Protein AF-A0A816QF22-F1 (afdb_monomer_lite)

InterPro domains:
  IPR012337 Ribonuclease H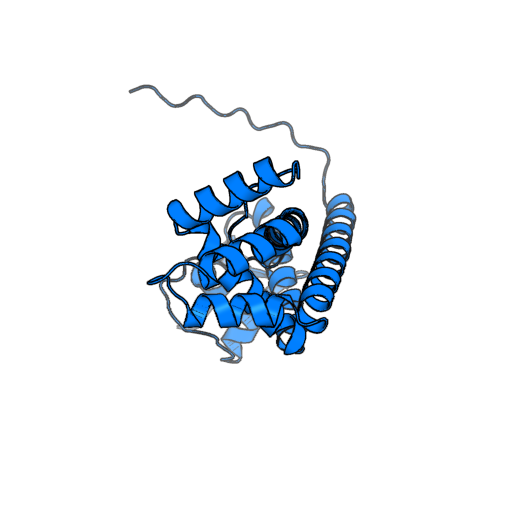-like superfamily [SSF53098] (38-150)

Sequence (216 aa):
MVMPKMVVYGSFLTNILLKKLFCHICRDAFEHEIHPNKTKFNPTYRSFITDGVCDWKNSRTRFKYHESNLAVHDLTSECPTISNCILFAKDIIDFVSRSPKRLAILKEISNQLSMPYSNLTSLCPTRWTMRAESYNSLLNNYKLVQEALYTLIEEKGGPGIKTNGLHEQMNKFYFFFGLKLDDINFKLFYTKVLKESESLTDKPILARYRRPPKRY

Foldseek 3Di:
DDDDDWDDDPQWIDDPVLQFIAGPVLQVCVVVVVDDDDDPPPPVCCCHHNPGDNDPVVVVVVSVQVVLLVVVVVVQVVPVLLVVLLVLLLVLLCVQVVDPVSVVQLVVLCVVVVADADRQDHADPRRLLVNLVNLVNCVSSVVSSLVSLVVQCVDDPHVNVSSVVSNVVSPDPSNVVSSVVSNVVSVVSVVVVVVVVVVVDDDDDPPDDDDPDDDD

Organism: NCB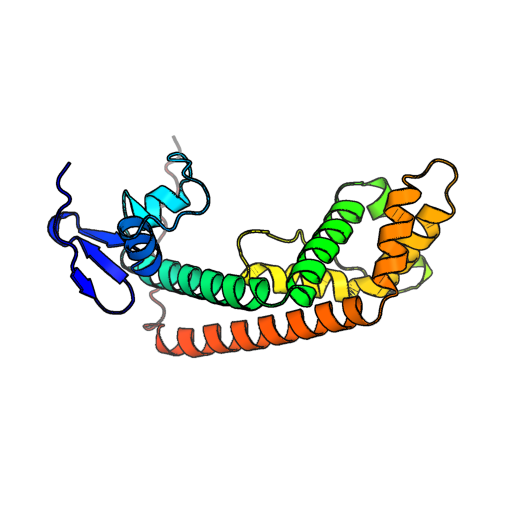I:txid392030

Structure (mmCIF, N/CA/C/O backbone):
data_AF-A0A816QF22-F1
#
_entry.id   AF-A0A816QF22-F1
#
loop_
_atom_site.group_PDB
_atom_site.id
_atom_site.type_symbol
_atom_site.label_atom_id
_atom_site.label_alt_id
_atom_site.label_comp_id
_atom_site.label_asym_id
_atom_site.label_entity_id
_atom_site.label_seq_id
_atom_site.pdbx_PDB_ins_code
_atom_site.Cartn_x
_atom_site.Cartn_y
_atom_site.Cartn_z
_atom_site.occupancy
_atom_site.B_iso_or_equiv
_atom_site.auth_seq_id
_atom_site.auth_comp_id
_atom_site.auth_asym_id
_atom_site.auth_atom_id
_atom_site.pdbx_PDB_model_num
ATOM 1 N N . MET A 1 1 ? 16.286 12.139 -35.437 1.00 38.94 1 MET A N 1
ATOM 2 C CA . MET A 1 1 ? 17.567 11.662 -34.871 1.00 38.94 1 MET A CA 1
ATOM 3 C C . MET A 1 1 ? 17.562 10.145 -34.972 1.00 38.94 1 MET A C 1
ATOM 5 O O . MET A 1 1 ? 16.738 9.521 -34.320 1.00 38.94 1 MET A O 1
ATOM 9 N N . VAL A 1 2 ? 18.374 9.569 -35.861 1.00 40.88 2 VAL A N 1
ATOM 10 C CA . VAL A 1 2 ? 18.433 8.111 -36.066 1.00 40.88 2 VAL A CA 1
ATOM 11 C C . VAL A 1 2 ? 19.136 7.499 -34.856 1.00 40.88 2 VAL A C 1
ATOM 13 O O . VAL A 1 2 ? 20.271 7.870 -34.559 1.00 40.88 2 VAL A O 1
ATOM 16 N N . MET A 1 3 ? 18.446 6.641 -34.103 1.00 50.25 3 MET A N 1
ATOM 17 C CA . MET A 1 3 ? 19.026 6.035 -32.904 1.00 50.25 3 MET A CA 1
ATOM 18 C C . MET A 1 3 ? 19.942 4.853 -33.266 1.00 50.25 3 MET A C 1
ATOM 20 O O . MET A 1 3 ? 19.674 4.140 -34.233 1.00 50.25 3 MET A O 1
ATOM 24 N N . PRO A 1 4 ? 21.028 4.637 -32.504 1.00 59.88 4 PRO A N 1
ATOM 25 C CA . PRO A 1 4 ? 21.921 3.496 -32.697 1.00 59.88 4 PRO A CA 1
ATOM 26 C C . PRO A 1 4 ? 21.187 2.162 -32.495 1.00 59.88 4 PRO A C 1
ATOM 28 O O . PRO A 1 4 ? 20.347 2.045 -31.602 1.00 59.88 4 PRO A O 1
ATOM 31 N N . LYS A 1 5 ? 21.543 1.147 -33.297 1.00 63.72 5 LYS A N 1
ATOM 32 C CA . LYS A 1 5 ? 20.987 -0.213 -33.197 1.00 63.72 5 LYS A CA 1
ATOM 33 C C . LYS A 1 5 ? 21.253 -0.801 -31.806 1.00 63.72 5 LYS A C 1
ATOM 35 O O . LYS A 1 5 ? 22.405 -0.884 -31.378 1.00 63.72 5 LYS A O 1
ATOM 40 N N . MET A 1 6 ? 20.190 -1.203 -31.115 1.00 67.69 6 MET A N 1
ATOM 41 C CA . MET A 1 6 ? 20.253 -1.926 -29.842 1.00 67.69 6 MET A CA 1
ATOM 42 C C . MET A 1 6 ? 20.130 -3.429 -30.089 1.00 67.69 6 MET A C 1
ATOM 44 O O . MET A 1 6 ? 19.486 -3.849 -31.048 1.00 67.69 6 MET A O 1
ATOM 48 N N . VAL A 1 7 ? 20.744 -4.232 -29.221 1.00 65.94 7 VAL A N 1
ATOM 49 C CA . VAL A 1 7 ? 20.693 -5.699 -29.298 1.00 65.94 7 VAL A CA 1
ATOM 50 C C . VAL A 1 7 ? 20.080 -6.248 -28.013 1.00 65.94 7 VAL A C 1
ATOM 52 O O . VAL A 1 7 ? 20.483 -5.848 -26.915 1.00 65.94 7 VAL A O 1
ATOM 55 N N . VAL A 1 8 ? 19.111 -7.155 -28.153 1.00 65.44 8 VAL A N 1
ATOM 56 C CA . VAL A 1 8 ? 18.479 -7.872 -27.035 1.00 65.44 8 VAL A CA 1
ATOM 57 C C . VAL A 1 8 ? 19.459 -8.899 -26.477 1.00 65.44 8 VAL A C 1
ATOM 59 O O . VAL A 1 8 ? 20.004 -9.711 -27.220 1.00 65.44 8 VAL A O 1
ATOM 62 N N . TYR A 1 9 ? 19.671 -8.874 -25.163 1.00 58.25 9 TYR A N 1
ATOM 63 C CA . TYR A 1 9 ? 20.460 -9.868 -24.438 1.00 58.25 9 TYR A CA 1
ATOM 64 C C . TYR A 1 9 ? 19.697 -10.276 -23.173 1.00 58.25 9 TYR A C 1
ATOM 66 O O . TYR A 1 9 ? 19.631 -9.526 -22.199 1.00 58.25 9 TYR A O 1
ATOM 74 N N . GLY A 1 10 ? 19.100 -11.471 -23.174 1.00 65.56 10 GLY A N 1
ATOM 75 C CA . GLY A 1 10 ? 18.216 -11.896 -22.084 1.00 65.56 10 GLY A CA 1
ATOM 76 C C . GLY A 1 10 ? 17.006 -10.963 -21.941 1.00 65.56 10 GLY A C 1
ATOM 77 O O . GLY A 1 10 ? 16.334 -10.688 -22.927 1.00 65.56 10 GLY A O 1
ATOM 78 N N . SER A 1 11 ? 16.741 -10.460 -20.727 1.00 63.56 11 SER A N 1
ATOM 79 C CA . SER A 1 11 ? 15.605 -9.568 -20.427 1.00 63.56 11 SER A CA 1
ATOM 80 C C . SER A 1 11 ? 15.923 -8.065 -20.540 1.00 63.56 11 SER A C 1
ATOM 82 O O . SER A 1 11 ? 15.234 -7.220 -19.977 1.00 63.56 11 SER A O 1
ATOM 84 N N . PHE A 1 12 ? 16.990 -7.663 -21.232 1.00 66.38 12 PHE A N 1
ATOM 85 C CA . PHE A 1 12 ? 17.308 -6.242 -21.408 1.00 66.38 12 PHE A CA 1
ATOM 86 C C . PHE A 1 12 ? 17.949 -5.956 -22.765 1.00 66.38 12 PHE A C 1
ATOM 88 O O . PHE A 1 12 ? 18.488 -6.837 -23.435 1.00 66.38 12 PHE A O 1
ATOM 95 N N . LEU A 1 13 ? 17.888 -4.690 -23.169 1.00 68.38 13 LEU A N 1
ATOM 96 C CA . LEU A 1 13 ? 18.537 -4.188 -24.373 1.00 68.38 13 LEU A CA 1
ATOM 97 C C . LEU A 1 13 ? 19.890 -3.588 -24.011 1.00 68.38 13 LEU A C 1
ATOM 99 O O . LEU A 1 13 ? 20.019 -2.834 -23.041 1.00 68.38 13 LEU A O 1
ATOM 103 N N . THR A 1 14 ? 20.902 -3.891 -24.815 1.00 60.50 14 THR A N 1
ATOM 104 C CA . THR A 1 14 ? 22.237 -3.314 -24.665 1.00 60.50 14 THR A CA 1
ATOM 105 C C . THR A 1 14 ? 22.532 -2.340 -25.794 1.00 60.50 14 THR A C 1
ATOM 107 O O . THR A 1 14 ? 22.271 -2.609 -26.969 1.00 60.50 14 THR A O 1
ATOM 110 N N . ASN A 1 15 ? 23.111 -1.197 -25.432 1.00 64.88 15 ASN A N 1
ATOM 111 C CA . ASN A 1 15 ? 23.833 -0.356 -26.369 1.00 64.88 15 ASN A CA 1
ATOM 112 C C . ASN A 1 15 ? 25.327 -0.495 -26.079 1.00 64.88 15 ASN A C 1
ATOM 114 O O . ASN A 1 15 ? 25.856 0.104 -25.138 1.00 64.88 15 ASN A O 1
ATOM 118 N N . ILE A 1 16 ? 25.986 -1.315 -26.894 1.00 56.78 16 ILE A N 1
ATOM 119 C CA . ILE A 1 16 ? 27.394 -1.686 -26.729 1.00 56.78 16 ILE A CA 1
ATOM 120 C C . ILE A 1 16 ? 28.303 -0.457 -26.879 1.00 56.78 16 ILE A C 1
ATOM 122 O O . ILE A 1 16 ? 29.238 -0.289 -26.098 1.00 56.78 16 ILE A O 1
ATOM 126 N N . LEU A 1 17 ? 27.984 0.446 -27.814 1.00 56.66 17 LEU A N 1
ATOM 127 C CA . LEU A 1 17 ? 28.765 1.659 -28.080 1.00 56.66 17 LEU A CA 1
ATOM 128 C C . LEU A 1 17 ? 28.692 2.665 -26.924 1.00 56.66 17 LEU A C 1
ATOM 130 O O . LEU A 1 17 ? 29.695 3.270 -26.559 1.00 56.66 17 LEU A O 1
ATOM 134 N N . LEU A 1 18 ? 27.516 2.816 -26.312 1.00 60.97 18 LEU A N 1
ATOM 135 C CA . LEU A 1 18 ? 27.300 3.745 -25.199 1.00 60.97 18 LEU A CA 1
ATOM 136 C C . LEU A 1 18 ? 27.579 3.114 -23.823 1.00 60.97 18 LEU A C 1
ATOM 138 O O . LEU A 1 18 ? 27.545 3.817 -22.810 1.00 60.97 18 LEU A O 1
ATOM 142 N N . LYS A 1 19 ? 27.835 1.797 -23.769 1.00 69.69 19 LYS A N 1
ATOM 143 C CA . LYS A 1 19 ? 27.914 0.985 -22.538 1.00 69.69 19 LYS A CA 1
ATOM 144 C C . LYS A 1 19 ? 26.694 1.175 -21.624 1.00 69.69 19 LYS A C 1
ATOM 146 O O . LYS A 1 19 ? 26.822 1.199 -20.398 1.00 69.69 19 LYS A O 1
ATOM 151 N N . LYS A 1 20 ? 25.508 1.327 -22.218 1.00 75.88 20 LYS A N 1
ATOM 152 C CA . LYS A 1 20 ? 24.239 1.536 -21.503 1.00 75.88 20 LYS A CA 1
ATOM 153 C C . LYS A 1 20 ? 23.331 0.329 -21.643 1.00 75.88 20 LYS A C 1
ATOM 155 O O . LYS A 1 20 ? 23.365 -0.370 -22.657 1.00 75.88 20 LYS A O 1
ATOM 160 N N . LEU A 1 21 ? 22.491 0.141 -20.635 1.00 77.31 21 LEU A N 1
ATOM 161 C CA . LEU A 1 21 ? 21.462 -0.887 -20.609 1.00 77.31 21 LEU A CA 1
ATOM 162 C C . LEU A 1 21 ? 20.079 -0.243 -20.517 1.00 77.31 21 LEU A C 1
ATOM 164 O O . LEU A 1 21 ? 19.906 0.753 -19.811 1.00 77.31 21 LEU A O 1
ATOM 168 N N . PHE A 1 22 ? 19.105 -0.834 -21.198 1.00 80.44 22 PHE A N 1
ATOM 169 C CA . PHE A 1 22 ? 17.720 -0.372 -21.258 1.00 80.44 22 PHE A CA 1
ATOM 170 C C . PHE A 1 22 ? 16.768 -1.526 -20.936 1.00 80.44 22 PHE A C 1
ATOM 172 O O . PHE A 1 22 ? 17.080 -2.688 -21.203 1.00 80.44 22 PHE A O 1
ATOM 179 N N . CYS A 1 23 ? 15.592 -1.215 -20.386 1.00 79.69 23 CYS A N 1
ATOM 180 C CA . CYS A 1 23 ? 14.548 -2.226 -20.221 1.00 79.69 23 CYS A CA 1
ATOM 181 C C . CYS A 1 23 ? 13.939 -2.529 -21.591 1.00 79.69 23 CYS A C 1
ATOM 183 O O . CYS A 1 23 ? 13.513 -1.605 -22.282 1.00 79.69 23 CYS A O 1
ATOM 185 N N . HIS A 1 24 ? 13.896 -3.807 -21.972 1.00 78.94 24 HIS A N 1
ATOM 186 C CA . HIS A 1 24 ? 13.366 -4.202 -23.273 1.00 78.94 24 HIS A CA 1
ATOM 187 C C . HIS A 1 24 ? 11.870 -3.872 -23.399 1.00 78.94 24 HIS A C 1
ATOM 189 O O . HIS A 1 24 ? 11.482 -3.281 -24.396 1.00 78.94 24 HIS A O 1
ATOM 195 N N . ILE A 1 25 ? 11.072 -4.114 -22.350 1.00 77.44 25 ILE A N 1
ATOM 196 C CA . ILE A 1 25 ? 9.628 -3.818 -22.324 1.00 77.44 25 ILE A CA 1
ATOM 197 C C . ILE A 1 25 ? 9.361 -2.318 -22.496 1.00 77.44 25 ILE A C 1
ATOM 199 O O . ILE A 1 25 ? 8.599 -1.914 -23.368 1.00 77.44 25 ILE A O 1
ATOM 203 N N . CYS A 1 26 ? 10.012 -1.463 -21.693 1.00 78.06 26 CYS A N 1
ATOM 204 C CA . CYS A 1 26 ? 9.809 -0.012 -21.801 1.00 78.06 26 CYS A CA 1
ATOM 205 C C . CYS A 1 26 ? 10.211 0.537 -23.163 1.00 78.06 26 CYS A C 1
ATOM 207 O O . CYS A 1 26 ? 9.649 1.529 -23.625 1.00 78.06 26 CYS A O 1
ATOM 209 N N . ARG A 1 27 ? 11.249 -0.055 -23.752 1.00 79.31 27 ARG A N 1
ATOM 210 C CA . ARG A 1 27 ? 11.787 0.396 -25.022 1.00 79.31 27 ARG A CA 1
ATOM 211 C C . ARG A 1 27 ? 10.908 -0.039 -26.186 1.00 79.31 27 ARG A C 1
ATOM 213 O O . ARG A 1 27 ? 10.634 0.787 -27.046 1.00 79.31 27 ARG A O 1
ATOM 220 N N . ASP A 1 28 ? 10.423 -1.271 -26.154 1.00 79.31 28 ASP A N 1
ATOM 221 C CA . ASP A 1 28 ? 9.489 -1.805 -27.139 1.00 79.31 28 ASP A CA 1
ATOM 222 C C . ASP A 1 28 ? 8.159 -1.037 -27.123 1.00 79.31 28 ASP A C 1
ATOM 224 O O . ASP A 1 28 ? 7.702 -0.559 -28.159 1.00 79.31 28 ASP A O 1
ATOM 228 N N . ALA A 1 29 ? 7.609 -0.768 -25.934 1.00 75.19 29 ALA A N 1
ATOM 229 C CA . ALA A 1 29 ? 6.432 0.088 -25.778 1.00 75.19 29 ALA A CA 1
ATOM 230 C C . ALA A 1 29 ? 6.662 1.518 -26.310 1.00 75.19 29 ALA A C 1
ATOM 232 O O . ALA A 1 29 ? 5.742 2.132 -26.845 1.00 75.19 29 ALA A O 1
ATOM 233 N N . PHE A 1 30 ? 7.887 2.051 -26.188 1.00 78.06 30 PHE A N 1
ATOM 234 C CA . PHE A 1 30 ? 8.258 3.348 -26.764 1.00 78.06 30 PHE A CA 1
ATOM 235 C C . PHE A 1 30 ? 8.331 3.343 -28.281 1.00 78.06 30 PHE A C 1
ATOM 237 O O . PHE A 1 30 ? 7.888 4.298 -28.916 1.00 78.06 30 PHE A O 1
ATOM 244 N N . GLU A 1 31 ? 8.853 2.275 -28.863 1.00 78.62 31 GLU A N 1
ATOM 245 C CA . GLU A 1 31 ? 8.941 2.124 -30.313 1.00 78.62 31 GLU A CA 1
ATOM 246 C C . GLU A 1 31 ? 7.560 1.907 -30.952 1.00 78.62 31 GLU A C 1
ATOM 248 O O . GLU A 1 31 ? 7.341 2.365 -32.070 1.00 78.62 31 GLU A O 1
ATOM 253 N N . HIS A 1 32 ? 6.609 1.330 -30.210 1.00 80.06 32 HIS A N 1
ATOM 254 C CA . HIS A 1 32 ? 5.213 1.138 -30.625 1.00 80.06 32 HIS A CA 1
ATOM 255 C C . HIS A 1 32 ? 4.252 2.259 -30.179 1.00 80.06 32 HIS A C 1
ATOM 257 O O . HIS A 1 32 ? 3.040 2.125 -30.322 1.00 80.06 32 HIS A O 1
ATOM 263 N N . GLU A 1 33 ? 4.768 3.361 -29.625 1.00 77.88 33 GLU A N 1
ATOM 264 C CA . GLU A 1 33 ? 3.987 4.525 -29.167 1.00 77.88 33 GLU A CA 1
ATOM 265 C C . GLU A 1 33 ? 2.924 4.234 -28.077 1.00 77.88 33 GLU A C 1
ATOM 267 O O . GLU A 1 33 ? 1.996 5.018 -27.860 1.00 77.88 33 GLU A O 1
ATOM 272 N N . ILE A 1 34 ? 3.090 3.151 -27.315 1.00 71.69 34 ILE A N 1
ATOM 273 C CA . ILE A 1 34 ? 2.195 2.733 -26.227 1.00 71.69 34 ILE A CA 1
ATOM 274 C C . ILE A 1 34 ? 2.643 3.434 -24.931 1.00 71.69 34 ILE A C 1
ATOM 276 O O . ILE A 1 34 ? 3.564 2.989 -24.242 1.00 71.69 34 ILE A O 1
ATOM 280 N N . HIS A 1 35 ? 2.050 4.588 -24.599 1.00 62.59 35 HIS A N 1
ATOM 281 C CA . HIS A 1 35 ? 2.601 5.479 -23.564 1.00 62.59 35 HIS A CA 1
ATOM 282 C C . HIS A 1 35 ? 1.627 5.988 -22.492 1.00 62.59 35 HIS A C 1
ATOM 284 O O . HIS A 1 35 ? 0.812 6.867 -22.779 1.00 62.59 35 HIS A O 1
ATOM 290 N N . PRO A 1 36 ? 1.823 5.610 -21.211 1.00 49.59 36 PRO A N 1
ATOM 291 C CA . PRO A 1 36 ? 1.270 6.342 -20.080 1.00 49.59 36 PRO A CA 1
ATOM 292 C C . PRO A 1 36 ? 2.182 7.539 -19.727 1.00 49.59 36 PRO A C 1
ATOM 294 O O . PRO A 1 36 ? 3.239 7.383 -19.127 1.00 49.59 36 PRO A O 1
ATOM 297 N N . ASN A 1 37 ? 1.757 8.753 -20.096 1.00 52.03 37 ASN A N 1
ATOM 298 C CA . ASN A 1 37 ? 2.310 10.068 -19.708 1.00 52.03 37 ASN A CA 1
ATOM 299 C C . ASN A 1 37 ? 3.787 10.402 -20.064 1.00 52.03 37 ASN A C 1
ATOM 301 O O . ASN A 1 37 ? 4.749 10.004 -19.410 1.00 52.03 37 ASN A O 1
ATOM 305 N N . LYS A 1 38 ? 3.951 11.293 -21.058 1.00 53.97 38 LYS A N 1
ATOM 306 C CA . LYS A 1 38 ? 5.215 11.758 -21.673 1.00 53.97 38 LYS A CA 1
ATOM 307 C C . LYS A 1 38 ? 5.946 12.882 -20.914 1.00 53.97 38 LYS A C 1
ATOM 309 O O . LYS A 1 38 ? 6.395 13.849 -21.536 1.00 53.97 38 LYS A O 1
ATOM 314 N N . THR A 1 39 ? 6.108 12.833 -19.595 1.00 57.09 39 THR A N 1
ATOM 315 C CA . THR A 1 39 ? 6.942 13.865 -18.947 1.00 57.09 39 THR A CA 1
ATOM 316 C C . THR A 1 39 ? 8.423 13.494 -19.051 1.00 57.09 39 THR A C 1
ATOM 318 O O . THR A 1 39 ? 8.948 12.701 -18.275 1.00 57.09 39 THR A O 1
ATOM 321 N N . LYS A 1 40 ? 9.134 14.120 -20.006 1.00 54.72 40 LYS A N 1
ATOM 322 C CA . LYS A 1 40 ? 10.600 13.998 -20.218 1.00 54.72 40 LYS A CA 1
ATOM 323 C C . LYS A 1 40 ? 11.442 14.238 -18.951 1.00 54.72 40 LYS A C 1
ATOM 325 O O . LYS A 1 40 ? 12.615 13.880 -18.911 1.00 54.72 40 LYS A O 1
ATOM 330 N N . PHE A 1 41 ? 10.846 14.836 -17.921 1.00 60.75 41 PHE A N 1
ATOM 331 C CA . PHE A 1 41 ? 11.466 15.112 -16.629 1.00 60.75 41 PHE A CA 1
ATOM 332 C C . PHE A 1 41 ? 11.384 13.955 -15.626 1.00 60.75 41 PHE A C 1
ATOM 334 O O . PHE A 1 41 ? 11.967 14.063 -14.552 1.00 60.75 41 PHE A O 1
ATOM 341 N N . ASN A 1 42 ? 10.708 12.845 -15.942 1.00 70.19 42 ASN A N 1
ATOM 342 C CA . ASN A 1 42 ? 10.661 11.694 -15.049 1.00 70.19 42 ASN A CA 1
ATOM 343 C C . ASN A 1 42 ? 12.021 10.948 -15.064 1.00 70.19 42 ASN A C 1
ATOM 345 O O . ASN A 1 42 ? 12.410 10.398 -16.100 1.00 70.19 42 ASN A O 1
ATOM 349 N N . PRO A 1 43 ? 12.755 10.880 -13.935 1.00 68.62 43 PRO A N 1
ATOM 350 C CA . PRO A 1 43 ? 14.060 10.213 -13.868 1.00 68.62 43 PRO A CA 1
ATOM 351 C C . PRO A 1 43 ? 13.995 8.726 -14.239 1.00 68.62 43 PRO A C 1
ATOM 353 O O . PRO A 1 43 ? 14.949 8.171 -14.787 1.00 68.62 43 PRO A O 1
ATOM 356 N N . THR A 1 44 ? 12.861 8.081 -13.962 1.00 69.88 44 THR A N 1
ATOM 357 C CA . THR A 1 44 ? 12.576 6.687 -14.308 1.00 69.88 44 THR A CA 1
ATOM 358 C C . THR A 1 44 ? 12.447 6.544 -15.821 1.00 69.88 44 THR A C 1
ATOM 360 O O . THR A 1 44 ? 13.152 5.732 -16.412 1.00 69.88 44 THR A O 1
ATOM 363 N N . TYR A 1 45 ? 11.655 7.406 -16.464 1.00 75.25 45 TYR A N 1
ATOM 364 C CA . TYR A 1 45 ? 11.530 7.445 -17.925 1.00 75.25 45 TYR A CA 1
ATOM 365 C C . TYR A 1 45 ? 12.902 7.589 -18.593 1.00 75.25 45 TYR A C 1
ATOM 367 O O . TYR A 1 45 ? 13.269 6.791 -19.455 1.00 75.25 45 TYR A O 1
ATOM 375 N N . ARG A 1 46 ? 13.719 8.542 -18.126 1.00 74.88 46 ARG A N 1
ATOM 376 C CA . ARG A 1 46 ? 15.066 8.739 -18.674 1.00 74.88 46 ARG A CA 1
ATOM 377 C C . ARG A 1 46 ? 15.950 7.509 -18.493 1.00 74.88 46 ARG A C 1
ATOM 379 O O . ARG A 1 46 ? 16.604 7.079 -19.435 1.00 74.88 46 ARG A O 1
ATOM 386 N N . SER A 1 47 ? 15.926 6.897 -17.314 1.00 75.56 47 SER A N 1
ATOM 387 C CA . SER A 1 47 ? 16.777 5.744 -17.001 1.00 75.56 47 SER A CA 1
ATOM 388 C C . SER A 1 47 ? 16.438 4.490 -17.812 1.00 75.56 47 SER A C 1
ATOM 390 O O . SER A 1 47 ? 17.348 3.746 -18.168 1.00 75.56 47 SER A O 1
ATOM 392 N N . PHE A 1 48 ? 15.155 4.240 -18.090 1.00 77.44 48 PHE A N 1
ATOM 393 C CA . PHE A 1 48 ? 14.709 3.003 -18.743 1.00 77.44 48 PHE A CA 1
ATOM 394 C C . PHE A 1 48 ? 14.492 3.141 -20.256 1.00 77.44 48 PHE A C 1
ATOM 396 O O . PHE A 1 48 ? 14.545 2.123 -20.944 1.00 77.44 48 PHE A O 1
ATOM 403 N N . ILE A 1 49 ? 14.299 4.365 -20.774 1.00 75.62 49 ILE A N 1
ATOM 404 C CA . ILE A 1 49 ? 13.928 4.609 -22.180 1.00 75.62 49 ILE A CA 1
ATOM 405 C C . ILE A 1 49 ? 14.976 5.436 -22.942 1.00 75.62 49 ILE A C 1
ATOM 407 O O . ILE A 1 49 ? 15.351 5.037 -24.046 1.00 75.62 49 ILE A O 1
ATOM 411 N N . THR A 1 50 ? 15.451 6.572 -22.405 1.00 76.00 50 THR A N 1
ATOM 412 C CA . THR A 1 50 ? 16.266 7.531 -23.193 1.00 76.00 50 THR A CA 1
ATOM 413 C C . THR A 1 50 ? 17.768 7.474 -22.922 1.00 76.00 50 THR A C 1
ATOM 415 O O . THR A 1 50 ? 18.550 7.406 -23.865 1.00 76.00 50 THR A O 1
ATOM 418 N N . ASP A 1 51 ? 18.180 7.486 -21.657 1.00 80.81 51 ASP A N 1
ATOM 419 C CA . ASP A 1 51 ? 19.573 7.708 -21.241 1.00 80.81 51 ASP A CA 1
ATOM 420 C C . ASP A 1 51 ? 20.272 6.393 -20.852 1.00 80.81 51 ASP A C 1
ATOM 422 O O . ASP A 1 51 ? 21.499 6.275 -20.954 1.00 80.81 51 ASP A O 1
ATOM 426 N N . GLY A 1 52 ? 19.486 5.397 -20.431 1.00 75.38 52 GLY A N 1
ATOM 427 C CA . GLY A 1 52 ? 19.957 4.069 -20.049 1.00 75.38 52 GLY A CA 1
ATOM 428 C C . GLY A 1 52 ? 20.725 4.041 -18.722 1.00 75.38 52 GLY A C 1
ATOM 429 O O . GLY A 1 52 ? 21.214 5.048 -18.202 1.00 75.38 52 GLY A O 1
ATOM 430 N N . VAL A 1 53 ? 20.865 2.849 -18.147 1.00 76.00 53 VAL A N 1
ATOM 431 C CA . VAL A 1 53 ? 21.577 2.634 -16.879 1.00 76.00 53 VAL A CA 1
ATOM 432 C C . VAL A 1 53 ? 23.038 2.273 -17.158 1.00 76.00 53 VAL A C 1
ATOM 434 O O . VAL A 1 53 ? 23.333 1.457 -18.027 1.00 76.00 53 VAL A O 1
ATOM 437 N N . CYS A 1 54 ? 23.963 2.888 -16.415 1.00 73.25 54 CYS A N 1
ATOM 438 C CA . CYS A 1 54 ? 25.413 2.687 -16.586 1.00 73.25 54 CYS A CA 1
ATOM 439 C C . CYS A 1 54 ? 25.967 1.538 -15.734 1.00 73.25 54 CYS A C 1
ATOM 441 O O . CYS A 1 54 ? 26.997 0.956 -16.057 1.00 73.25 54 CYS A O 1
ATOM 443 N N . ASP A 1 55 ? 25.321 1.251 -14.604 1.00 75.81 55 ASP A N 1
ATOM 444 C CA . ASP A 1 55 ? 25.789 0.274 -13.624 1.00 75.81 55 ASP A CA 1
ATOM 445 C C . ASP A 1 55 ? 25.272 -1.121 -13.974 1.00 75.81 55 ASP A C 1
ATOM 447 O O . ASP A 1 55 ? 24.149 -1.478 -13.624 1.00 75.81 55 ASP A O 1
ATOM 451 N N . TRP A 1 56 ? 26.097 -1.914 -14.657 1.00 67.88 56 TRP A N 1
ATOM 452 C CA . TRP A 1 56 ? 25.737 -3.259 -15.108 1.00 67.88 56 TRP A CA 1
ATOM 453 C C . TRP A 1 56 ? 25.309 -4.174 -13.961 1.00 67.88 56 TRP A C 1
ATOM 455 O O . TRP A 1 56 ? 24.306 -4.877 -14.080 1.00 67.88 56 TRP A O 1
ATOM 465 N N . LYS A 1 57 ? 26.000 -4.117 -12.818 1.00 67.50 57 LYS A N 1
ATOM 466 C CA . LYS A 1 57 ? 25.726 -5.009 -11.689 1.00 67.50 57 LYS A CA 1
ATOM 467 C C . LYS A 1 57 ? 24.358 -4.722 -11.073 1.00 67.50 57 LYS A C 1
ATOM 469 O O . LYS A 1 57 ? 23.573 -5.641 -10.865 1.00 67.50 57 LYS A O 1
ATOM 474 N N . ASN A 1 58 ? 24.050 -3.450 -10.828 1.00 69.06 58 ASN A N 1
ATOM 475 C CA . ASN A 1 58 ? 22.769 -3.067 -10.232 1.00 69.06 58 ASN A CA 1
ATOM 476 C C . ASN A 1 58 ? 21.628 -2.977 -11.256 1.00 69.06 58 ASN A C 1
ATOM 478 O O . ASN A 1 58 ? 20.460 -3.054 -10.875 1.00 69.06 58 ASN A O 1
ATOM 482 N N . SER A 1 59 ? 21.936 -2.815 -12.545 1.00 69.50 59 SER A N 1
ATOM 483 C CA . SER A 1 59 ? 20.930 -2.715 -13.607 1.00 69.50 59 SER A CA 1
ATOM 484 C C . SER A 1 59 ? 20.091 -3.982 -13.728 1.00 69.50 59 SER A C 1
ATOM 486 O O . SER A 1 59 ? 18.874 -3.879 -13.813 1.00 69.50 59 SER A O 1
ATOM 488 N N . ARG A 1 60 ? 20.707 -5.169 -13.639 1.00 71.44 60 ARG A N 1
ATOM 489 C CA . ARG A 1 60 ? 20.002 -6.449 -13.773 1.00 71.44 60 ARG A CA 1
ATOM 490 C C . ARG A 1 60 ? 18.930 -6.601 -12.701 1.00 71.44 60 ARG A C 1
ATOM 492 O O . ARG A 1 60 ? 17.782 -6.899 -13.010 1.00 71.44 60 ARG A O 1
ATOM 499 N N . THR A 1 61 ? 19.287 -6.314 -11.454 1.00 73.44 61 THR A N 1
ATOM 500 C CA . THR A 1 61 ? 18.351 -6.321 -10.328 1.00 73.44 61 THR A CA 1
ATOM 501 C C . THR A 1 61 ? 17.259 -5.262 -10.509 1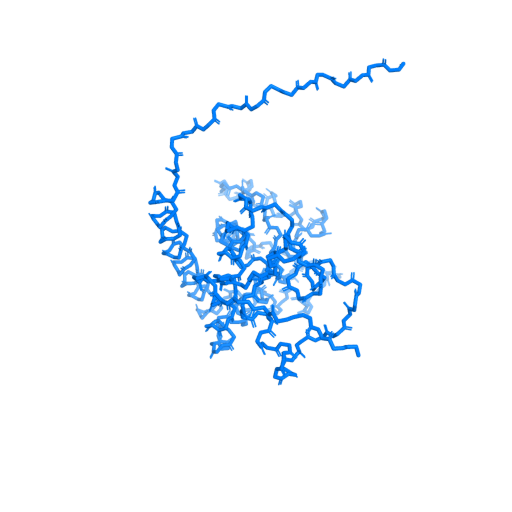.00 73.44 61 THR A C 1
ATOM 503 O O . THR A 1 61 ? 16.084 -5.551 -10.304 1.00 73.44 61 THR A O 1
ATOM 506 N N . ARG A 1 62 ? 17.612 -4.047 -10.953 1.00 72.75 62 ARG A N 1
ATOM 507 C CA . ARG A 1 62 ? 16.643 -2.967 -11.213 1.00 72.75 62 ARG A CA 1
ATOM 508 C C . ARG A 1 62 ? 15.650 -3.306 -12.324 1.00 72.75 62 ARG A C 1
ATOM 510 O O . ARG A 1 62 ? 14.471 -3.021 -12.147 1.00 72.75 62 ARG A O 1
ATOM 517 N N . PHE A 1 63 ? 16.098 -3.899 -13.431 1.00 75.75 63 PHE A N 1
ATOM 518 C CA . PHE A 1 63 ? 15.214 -4.311 -14.523 1.00 75.75 63 PHE A CA 1
ATOM 519 C C . PHE A 1 63 ? 14.280 -5.425 -14.078 1.00 75.75 63 PHE A C 1
ATOM 521 O O . PHE A 1 63 ? 13.086 -5.293 -14.289 1.00 75.75 63 PHE A O 1
ATOM 528 N N . LYS A 1 64 ? 14.778 -6.434 -13.355 1.00 73.81 64 LYS A N 1
ATOM 529 C CA . LYS A 1 64 ? 13.917 -7.486 -12.796 1.00 73.81 64 LYS A CA 1
ATOM 530 C C . LYS A 1 64 ? 12.826 -6.918 -11.893 1.00 73.81 64 LYS A C 1
ATOM 532 O O . LYS A 1 64 ? 11.654 -7.181 -12.118 1.00 73.81 64 LYS A O 1
ATOM 537 N N . TYR A 1 65 ? 13.186 -6.067 -10.928 1.00 73.62 65 TYR A N 1
ATOM 538 C CA . TYR A 1 65 ? 12.185 -5.408 -10.083 1.00 73.62 65 TYR A CA 1
ATOM 539 C C . TYR A 1 65 ? 11.195 -4.571 -10.891 1.00 73.62 65 TYR A C 1
ATOM 541 O O . TYR A 1 65 ? 10.026 -4.486 -10.527 1.00 73.62 65 TYR A O 1
ATOM 549 N N . HIS A 1 66 ? 11.652 -3.916 -11.954 1.00 75.19 66 HIS A N 1
ATOM 550 C CA . HIS A 1 66 ? 10.788 -3.129 -12.817 1.00 75.19 66 HIS A CA 1
ATOM 551 C C . HIS A 1 66 ? 9.803 -4.006 -13.606 1.00 75.19 66 HIS A C 1
ATOM 553 O O . HIS A 1 66 ? 8.604 -3.776 -13.503 1.00 75.19 66 HIS A O 1
ATOM 559 N N . GLU A 1 67 ? 10.285 -5.042 -14.296 1.00 74.88 67 GLU A N 1
ATOM 560 C CA . GLU A 1 67 ? 9.470 -6.019 -15.035 1.00 74.88 67 GLU A CA 1
ATOM 561 C C . GLU A 1 67 ? 8.441 -6.687 -14.129 1.00 74.88 67 GLU A C 1
ATOM 563 O O . GLU A 1 67 ? 7.268 -6.788 -14.472 1.00 74.88 67 GLU A O 1
ATOM 568 N N . SER A 1 68 ? 8.851 -7.082 -12.925 1.00 71.19 68 SER A N 1
ATOM 569 C CA . SER A 1 68 ? 7.926 -7.687 -11.979 1.00 71.19 68 SER A CA 1
ATOM 570 C C . SER A 1 68 ? 6.896 -6.692 -11.435 1.00 71.19 68 SER A C 1
ATOM 572 O O . SER A 1 68 ? 5.738 -7.056 -11.263 1.00 71.19 68 SER A O 1
ATOM 574 N N . ASN A 1 69 ? 7.279 -5.433 -11.185 1.00 74.00 69 ASN A N 1
ATOM 575 C CA . ASN A 1 69 ? 6.310 -4.395 -10.817 1.00 74.00 69 ASN A CA 1
ATOM 576 C C . ASN A 1 69 ? 5.295 -4.141 -11.944 1.00 74.00 69 ASN A C 1
ATOM 578 O O . ASN A 1 69 ? 4.138 -3.879 -11.629 1.00 74.00 69 ASN A O 1
ATOM 582 N N . LEU A 1 70 ? 5.711 -4.220 -13.215 1.00 73.25 70 LEU A N 1
ATOM 583 C CA . LEU A 1 70 ? 4.808 -4.124 -14.367 1.00 73.25 70 LEU A CA 1
ATOM 584 C C . LEU A 1 70 ? 3.857 -5.324 -14.427 1.00 73.25 70 LEU A C 1
ATOM 586 O O . LEU A 1 70 ? 2.653 -5.129 -14.454 1.00 73.25 70 LEU A O 1
ATOM 590 N N . ALA A 1 71 ? 4.365 -6.553 -14.320 1.00 73.38 71 ALA A N 1
ATOM 591 C CA . ALA A 1 71 ? 3.522 -7.751 -14.362 1.00 73.38 71 ALA A CA 1
ATOM 592 C C . ALA A 1 71 ? 2.445 -7.763 -13.261 1.00 73.38 71 ALA A C 1
ATOM 594 O O . ALA A 1 71 ? 1.292 -8.110 -13.511 1.00 73.38 71 ALA A O 1
ATOM 595 N N . VAL A 1 72 ? 2.804 -7.356 -12.036 1.00 69.56 72 VAL A N 1
ATOM 596 C CA . VAL A 1 72 ? 1.834 -7.243 -10.937 1.00 69.56 72 VAL A CA 1
ATOM 597 C C . VAL A 1 72 ? 0.851 -6.100 -11.196 1.00 69.56 72 VAL A C 1
ATOM 599 O O . VAL A 1 72 ? -0.338 -6.269 -10.940 1.00 69.56 72 VAL A O 1
ATOM 602 N N . HIS A 1 73 ? 1.314 -4.958 -11.712 1.00 75.50 73 HIS A N 1
ATOM 603 C CA . HIS A 1 73 ? 0.434 -3.858 -12.109 1.00 75.50 73 HIS A CA 1
ATOM 604 C C . HIS A 1 73 ? -0.603 -4.303 -13.143 1.00 75.50 73 HIS A C 1
ATOM 606 O O . HIS A 1 73 ? -1.786 -4.025 -12.972 1.00 75.50 73 HIS A O 1
ATOM 612 N N . ASP A 1 74 ? -0.177 -5.016 -14.179 1.00 74.00 74 ASP A N 1
ATOM 613 C CA . ASP A 1 74 ? -1.049 -5.392 -15.286 1.00 74.00 74 ASP A CA 1
ATOM 614 C C . ASP A 1 74 ? -2.116 -6.387 -14.810 1.00 74.00 74 ASP A C 1
ATOM 616 O O . ASP A 1 74 ? -3.307 -6.102 -14.930 1.00 74.00 74 ASP A O 1
ATOM 620 N N . LEU A 1 75 ? -1.716 -7.448 -14.096 1.00 69.69 75 LEU A N 1
ATOM 621 C CA . LEU A 1 75 ? -2.636 -8.441 -13.518 1.00 69.69 75 LEU A CA 1
ATOM 622 C C . LEU A 1 75 ? -3.708 -7.818 -12.610 1.00 69.69 75 LEU A C 1
ATOM 624 O O . LEU A 1 75 ? -4.866 -8.229 -12.584 1.00 69.69 75 LEU A O 1
ATOM 628 N N . THR A 1 76 ? -3.312 -6.838 -11.811 1.00 71.56 76 THR A N 1
ATOM 629 C CA . THR A 1 76 ? -4.206 -6.197 -10.840 1.00 71.56 76 THR A CA 1
ATOM 630 C C . THR A 1 76 ? -5.056 -5.104 -11.477 1.00 71.56 76 THR A C 1
ATOM 632 O O . THR A 1 76 ? -6.160 -4.846 -10.999 1.00 71.56 76 THR A O 1
ATOM 635 N N . SER A 1 77 ? -4.592 -4.497 -1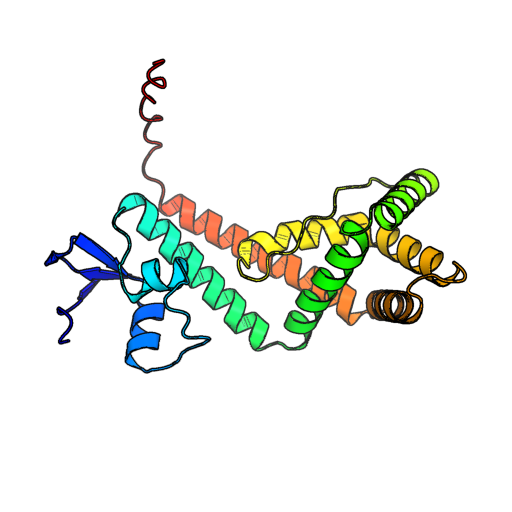2.573 1.00 73.44 77 SER A N 1
ATOM 636 C CA . SER A 1 77 ? -5.385 -3.577 -13.389 1.00 73.44 77 SER A CA 1
ATOM 637 C C . SER A 1 77 ? -6.512 -4.290 -14.142 1.00 73.44 77 SER A C 1
ATOM 639 O O . SER A 1 77 ? -7.589 -3.720 -14.302 1.00 73.44 77 SER A O 1
ATOM 641 N N . GLU A 1 78 ? -6.310 -5.560 -14.504 1.00 77.56 78 GLU A N 1
ATOM 642 C CA . GLU A 1 78 ? -7.330 -6.422 -15.113 1.00 77.56 78 GLU A CA 1
ATOM 643 C C . GLU A 1 78 ? -8.412 -6.876 -14.120 1.00 77.56 78 GLU A C 1
ATOM 645 O O . GLU A 1 78 ? -9.480 -7.328 -14.531 1.00 77.56 78 GLU A O 1
ATOM 650 N N . CYS A 1 79 ? -8.175 -6.731 -12.810 1.00 77.31 79 CYS A N 1
ATOM 651 C CA . CYS A 1 79 ? -9.134 -7.075 -11.765 1.00 77.31 79 CYS A CA 1
ATOM 652 C C . CYS A 1 79 ? -9.636 -5.813 -11.036 1.00 77.31 79 CYS A C 1
ATOM 654 O O . CYS A 1 79 ? -9.020 -5.371 -10.058 1.00 77.31 79 CYS A O 1
ATOM 656 N N . PRO A 1 80 ? -10.795 -5.246 -11.432 1.00 80.12 80 PRO A N 1
ATOM 657 C CA . PRO A 1 80 ? -11.337 -4.034 -10.818 1.00 80.12 80 PRO A CA 1
ATOM 658 C C . PRO A 1 80 ? -11.514 -4.145 -9.303 1.00 80.12 80 PRO A C 1
ATOM 660 O O . PRO A 1 80 ? -11.276 -3.180 -8.582 1.00 80.12 80 PRO A O 1
ATOM 663 N N . THR A 1 81 ? -11.887 -5.324 -8.800 1.00 75.19 81 THR A N 1
ATOM 664 C CA . THR A 1 81 ? -12.036 -5.571 -7.361 1.00 75.19 81 THR A CA 1
ATOM 665 C C . THR A 1 81 ? -10.724 -5.345 -6.614 1.00 75.19 81 THR A C 1
ATOM 667 O O . THR A 1 81 ? -10.717 -4.638 -5.607 1.00 75.19 81 THR A O 1
ATOM 670 N N . ILE A 1 82 ? -9.612 -5.884 -7.123 1.00 75.25 82 ILE A N 1
ATOM 671 C CA . ILE A 1 82 ? -8.282 -5.713 -6.525 1.00 75.25 82 ILE A CA 1
ATOM 672 C C . ILE A 1 82 ? -7.827 -4.256 -6.653 1.00 75.25 82 ILE A C 1
ATOM 674 O O . ILE A 1 82 ? -7.443 -3.639 -5.661 1.00 75.25 82 ILE A O 1
ATOM 678 N N . SER A 1 83 ? -7.946 -3.669 -7.848 1.00 78.81 83 SER A N 1
ATOM 679 C CA . SER A 1 83 ? -7.605 -2.260 -8.090 1.00 78.81 83 SER A CA 1
ATOM 680 C C . SER A 1 83 ? -8.325 -1.312 -7.119 1.00 78.81 83 SER A C 1
ATOM 682 O O . SER A 1 83 ? -7.697 -0.467 -6.473 1.00 78.81 83 SER A O 1
ATOM 684 N N . ASN A 1 84 ? -9.630 -1.516 -6.921 1.00 82.38 84 ASN A N 1
ATOM 685 C CA . ASN A 1 84 ? -10.436 -0.738 -5.983 1.00 82.38 84 ASN A CA 1
ATOM 686 C C . ASN A 1 84 ? -10.012 -0.962 -4.525 1.00 82.38 84 ASN A C 1
ATOM 688 O O . ASN A 1 84 ? -9.944 0.004 -3.766 1.00 82.38 84 ASN A O 1
ATOM 692 N N . CYS A 1 85 ? -9.674 -2.197 -4.133 1.00 82.19 85 CYS A N 1
ATOM 693 C CA . CYS A 1 85 ? -9.173 -2.486 -2.786 1.00 82.19 85 CYS A CA 1
ATOM 694 C C . CYS A 1 85 ? -7.865 -1.741 -2.493 1.00 82.19 85 CYS A C 1
ATOM 696 O O . CYS A 1 85 ? -7.726 -1.160 -1.418 1.00 82.19 85 CYS A O 1
ATOM 698 N N . ILE A 1 86 ? -6.941 -1.679 -3.455 1.00 81.38 86 ILE A N 1
ATOM 699 C CA . ILE A 1 86 ? -5.677 -0.939 -3.319 1.00 81.38 86 ILE A CA 1
ATOM 700 C C . ILE A 1 86 ? -5.936 0.551 -3.109 1.00 81.38 86 ILE A C 1
ATOM 702 O O . ILE A 1 86 ? -5.362 1.164 -2.203 1.00 81.38 86 ILE A O 1
ATOM 706 N N . LEU A 1 87 ? -6.768 1.150 -3.962 1.00 84.38 87 LEU A N 1
ATOM 707 C CA . LEU A 1 87 ? -7.088 2.574 -3.882 1.00 84.38 87 LEU A CA 1
ATOM 708 C C . LEU A 1 87 ? -7.746 2.908 -2.546 1.00 84.38 87 LEU A C 1
ATOM 710 O O . LEU A 1 87 ? -7.355 3.865 -1.880 1.00 84.38 87 LEU A O 1
ATOM 714 N N . PHE A 1 88 ? -8.679 2.069 -2.116 1.00 87.06 88 PHE A N 1
ATOM 715 C CA . PHE A 1 88 ? -9.396 2.274 -0.875 1.00 87.06 88 PHE A CA 1
ATOM 716 C C . PHE A 1 88 ? -8.508 2.072 0.365 1.00 87.06 88 PHE A C 1
ATOM 718 O O . PHE A 1 88 ? -8.532 2.885 1.289 1.00 87.06 88 PHE A O 1
ATOM 725 N N . ALA A 1 89 ? -7.634 1.063 0.365 1.00 88.62 89 ALA A N 1
ATOM 726 C CA . ALA A 1 89 ? -6.645 0.873 1.424 1.00 88.62 89 ALA A CA 1
ATOM 727 C C . ALA A 1 89 ? -5.695 2.070 1.542 1.00 88.62 89 ALA A C 1
ATOM 729 O O . ALA A 1 89 ? -5.386 2.518 2.649 1.00 88.62 89 ALA A O 1
ATOM 730 N N . LYS A 1 90 ? -5.261 2.624 0.403 1.00 88.94 90 LYS A N 1
ATOM 731 C CA . LYS A 1 90 ? -4.475 3.857 0.374 1.00 88.94 90 LYS A CA 1
ATOM 732 C C . LYS A 1 90 ? -5.250 5.016 0.992 1.00 88.94 90 LYS A C 1
ATOM 734 O O . LYS A 1 90 ? -4.687 5.718 1.827 1.00 88.94 90 LYS A O 1
ATOM 739 N N . ASP A 1 91 ? -6.513 5.196 0.617 1.00 90.44 91 ASP A N 1
ATOM 740 C CA . ASP A 1 91 ? -7.351 6.272 1.139 1.00 90.44 91 ASP A CA 1
ATOM 741 C C . ASP A 1 91 ? -7.545 6.173 2.653 1.00 90.44 91 ASP A C 1
ATOM 743 O O . ASP A 1 91 ? -7.463 7.198 3.329 1.00 90.44 91 ASP A O 1
ATOM 747 N N . ILE A 1 92 ? -7.735 4.970 3.203 1.00 91.31 92 ILE A N 1
ATOM 748 C CA . ILE A 1 92 ? -7.822 4.750 4.653 1.00 91.31 92 ILE A CA 1
ATOM 749 C C . ILE A 1 92 ? -6.506 5.110 5.340 1.00 91.31 92 ILE A C 1
ATOM 751 O O . ILE A 1 92 ? -6.505 5.895 6.291 1.00 91.31 92 ILE A O 1
ATOM 755 N N . ILE A 1 93 ? -5.388 4.555 4.860 1.00 92.00 93 ILE A N 1
ATOM 756 C CA . ILE A 1 93 ? -4.063 4.795 5.444 1.00 92.00 93 ILE A CA 1
ATOM 757 C C . ILE A 1 93 ? -3.752 6.293 5.411 1.00 92.00 93 ILE A C 1
ATOM 759 O O . ILE A 1 93 ? -3.410 6.880 6.433 1.00 92.00 93 ILE A O 1
ATOM 763 N N . ASP A 1 94 ? -3.930 6.940 4.261 1.00 90.56 94 ASP A N 1
ATOM 764 C CA . ASP A 1 94 ? -3.695 8.372 4.110 1.00 90.56 94 ASP A CA 1
ATOM 765 C C . ASP A 1 94 ? -4.651 9.201 4.974 1.00 90.56 94 ASP A C 1
ATOM 767 O O . ASP A 1 94 ? -4.242 10.201 5.566 1.00 90.56 94 ASP A O 1
ATOM 771 N N . PHE A 1 95 ? -5.919 8.804 5.080 1.00 90.62 95 PHE A N 1
ATOM 772 C CA . PHE A 1 95 ? -6.882 9.491 5.927 1.00 90.62 95 PHE A CA 1
ATOM 773 C C . PHE A 1 95 ? -6.434 9.435 7.385 1.00 90.62 95 PHE A C 1
ATOM 775 O O . PHE A 1 95 ? -6.198 10.481 7.989 1.00 90.62 95 PHE A O 1
ATOM 782 N N . VAL A 1 96 ? -6.235 8.249 7.949 1.00 90.56 96 VAL A N 1
ATOM 783 C CA . VAL A 1 96 ? -5.876 8.103 9.363 1.00 90.56 96 VAL A CA 1
ATOM 784 C C . VAL A 1 96 ? -4.500 8.711 9.647 1.00 90.56 96 VAL A C 1
ATOM 786 O O . VAL A 1 96 ? -4.387 9.568 10.522 1.00 90.56 96 VAL A O 1
ATOM 789 N N . SER A 1 97 ? -3.475 8.366 8.864 1.00 89.12 97 SER A N 1
ATOM 790 C CA . SER A 1 97 ? -2.080 8.714 9.156 1.00 89.12 97 SER A CA 1
ATOM 791 C C . SER A 1 97 ? -1.708 10.173 8.906 1.00 89.12 97 SER A C 1
ATOM 793 O O . SER A 1 97 ? -0.762 10.664 9.516 1.00 89.12 97 SER A O 1
ATOM 795 N N . ARG A 1 98 ? -2.418 10.902 8.036 1.00 88.44 98 ARG A N 1
ATOM 796 C CA . ARG A 1 98 ? -2.077 12.310 7.742 1.00 88.44 98 ARG A CA 1
ATOM 797 C C . ARG A 1 98 ? -2.617 13.311 8.761 1.00 88.44 98 ARG A C 1
ATOM 799 O O . ARG A 1 98 ? -2.302 14.491 8.663 1.00 88.44 98 ARG A O 1
ATOM 806 N N . SER A 1 99 ? -3.435 12.877 9.721 1.00 89.38 99 SER A N 1
ATOM 807 C CA . SER A 1 99 ? -3.938 13.745 10.788 1.00 89.38 99 SER A CA 1
ATOM 808 C C . SER A 1 99 ? -3.401 13.284 12.141 1.00 89.38 99 SER A C 1
ATOM 810 O O . SER A 1 99 ? -3.752 12.189 12.583 1.00 89.38 99 SER A O 1
ATOM 812 N N . PRO A 1 100 ? -2.626 14.127 12.850 1.00 90.25 100 PRO A N 1
ATOM 813 C CA . PRO A 1 100 ? -2.182 13.826 14.208 1.00 90.25 100 PRO A CA 1
ATOM 814 C C . PRO A 1 100 ? -3.345 13.527 15.161 1.00 90.25 100 PRO A C 1
ATOM 816 O O . PRO A 1 100 ? -3.234 12.621 15.981 1.00 90.25 100 PRO A O 1
ATOM 819 N N . LYS A 1 101 ? -4.484 14.223 15.002 1.00 90.31 101 LYS A N 1
ATOM 820 C CA . LYS A 1 101 ? -5.705 13.977 15.788 1.00 90.31 101 LYS A CA 1
ATOM 821 C C . LYS A 1 101 ? -6.233 12.555 15.565 1.00 90.31 101 LYS A C 1
ATOM 823 O O . LYS A 1 101 ? -6.464 11.831 16.524 1.00 90.31 101 LYS A O 1
ATOM 828 N N . ARG A 1 102 ? -6.383 12.130 14.304 1.00 91.44 102 ARG A N 1
ATOM 829 C CA . ARG A 1 102 ? -6.896 10.785 13.973 1.00 91.44 102 ARG A CA 1
ATOM 830 C C . ARG A 1 102 ? -5.933 9.677 14.402 1.00 91.44 102 ARG A C 1
ATOM 832 O O . ARG A 1 102 ? -6.374 8.633 14.866 1.00 91.44 102 ARG A O 1
ATOM 839 N N . LEU A 1 103 ? -4.626 9.922 14.308 1.00 92.12 103 LEU A N 1
ATOM 840 C CA . LEU A 1 103 ? -3.613 9.015 14.851 1.00 92.12 103 LEU A CA 1
ATOM 841 C C . LEU A 1 103 ? -3.676 8.899 16.378 1.00 92.12 103 LEU A C 1
ATOM 843 O O . LEU A 1 103 ? -3.463 7.810 16.903 1.00 92.12 103 LEU A O 1
ATOM 847 N N . ALA A 1 104 ? -3.943 9.997 17.090 1.00 92.44 104 ALA A N 1
ATOM 848 C CA . ALA A 1 104 ? -4.107 9.968 18.540 1.00 92.44 104 ALA A CA 1
ATOM 849 C C . ALA A 1 104 ? -5.322 9.120 18.942 1.00 92.44 104 ALA A C 1
ATOM 851 O O . ALA A 1 104 ? -5.171 8.235 19.777 1.00 92.44 104 ALA A O 1
ATOM 852 N N . ILE A 1 105 ? -6.462 9.304 18.264 1.00 92.19 105 ILE A N 1
ATOM 853 C CA . ILE A 1 105 ? -7.679 8.495 18.464 1.00 92.19 105 ILE A CA 1
ATOM 854 C C . ILE A 1 105 ? -7.382 7.005 18.253 1.00 92.19 105 ILE A C 1
ATOM 856 O O . ILE A 1 105 ? -7.723 6.175 19.088 1.00 92.19 105 ILE A O 1
ATOM 860 N N . LEU A 1 106 ? -6.673 6.652 17.176 1.00 93.00 106 LEU A N 1
ATOM 861 C CA . LEU A 1 106 ? -6.307 5.259 16.903 1.00 93.00 106 LEU A CA 1
ATOM 862 C C . LEU A 1 106 ? -5.460 4.638 18.033 1.00 93.00 106 LEU A C 1
ATOM 864 O O . LEU A 1 106 ? -5.670 3.486 18.412 1.00 93.00 106 LEU A O 1
ATOM 868 N N . LYS A 1 107 ? -4.498 5.395 18.575 1.00 93.81 107 LYS A N 1
ATOM 869 C CA . LYS A 1 107 ? -3.651 4.948 19.694 1.00 93.81 107 LYS A CA 1
ATOM 870 C C . LYS A 1 107 ? -4.430 4.845 21.003 1.00 93.81 107 LYS A C 1
ATOM 872 O O . LYS A 1 107 ? -4.180 3.935 21.785 1.00 93.81 107 LYS A O 1
ATOM 877 N N . GLU A 1 108 ? -5.366 5.754 21.239 1.00 94.38 108 GLU A N 1
ATOM 878 C CA . GLU A 1 108 ? -6.246 5.707 22.403 1.00 94.38 108 GLU A CA 1
ATOM 879 C C . GLU A 1 108 ? -7.119 4.449 22.383 1.00 94.38 108 GLU A C 1
ATOM 881 O O . GLU A 1 108 ? -7.141 3.707 23.361 1.00 94.38 108 GLU A O 1
ATOM 886 N N . ILE A 1 109 ? -7.726 4.139 21.237 1.00 93.38 109 ILE A N 1
ATOM 887 C CA . ILE A 1 109 ? -8.512 2.915 21.034 1.00 93.38 109 ILE A CA 1
ATOM 888 C C . ILE A 1 109 ? -7.649 1.662 21.220 1.00 93.38 109 ILE A C 1
ATOM 890 O O . ILE A 1 109 ? -8.088 0.693 21.834 1.00 93.38 109 ILE A O 1
ATOM 894 N N . SER A 1 110 ? -6.400 1.673 20.741 1.00 94.06 110 SER A N 1
ATOM 895 C CA . SER A 1 110 ? -5.450 0.579 20.989 1.00 94.06 110 SER A CA 1
ATOM 896 C C . SER A 1 110 ? -5.231 0.331 22.481 1.00 94.06 110 SER A C 1
ATOM 898 O O . SER A 1 110 ? -5.282 -0.823 22.911 1.00 94.06 110 SER A O 1
ATOM 900 N N . ASN A 1 111 ? -5.057 1.395 23.269 1.00 94.06 111 ASN A N 1
ATOM 901 C CA . ASN A 1 111 ? -4.910 1.294 24.719 1.00 94.06 111 ASN A CA 1
ATOM 902 C C . ASN A 1 111 ? -6.202 0.796 25.387 1.00 94.06 111 ASN A C 1
ATOM 904 O O . ASN A 1 111 ? -6.144 -0.105 26.219 1.00 94.06 111 ASN A O 1
ATOM 908 N N . GLN A 1 112 ? -7.363 1.333 24.996 1.00 93.12 112 GLN A N 1
ATOM 909 C CA . GLN A 1 112 ? -8.669 0.938 25.540 1.00 93.12 112 GLN A CA 1
ATOM 910 C C . GLN A 1 112 ? -8.975 -0.543 25.286 1.00 93.12 112 GLN A C 1
ATOM 912 O O . GLN A 1 112 ? -9.444 -1.245 26.178 1.00 93.12 112 GLN A O 1
ATOM 917 N N . LEU A 1 113 ? -8.670 -1.038 24.085 1.00 91.69 113 LEU A N 1
ATOM 918 C CA . LEU A 1 113 ? -8.911 -2.427 23.695 1.00 91.69 113 LEU A CA 1
ATOM 919 C C . LEU A 1 113 ? -7.771 -3.377 24.085 1.00 91.69 113 LEU A C 1
ATOM 921 O O . LEU A 1 113 ? -7.867 -4.572 23.809 1.00 91.69 113 LEU A O 1
ATOM 925 N N . SER A 1 114 ? -6.689 -2.872 24.695 1.00 91.88 114 SER A N 1
ATOM 926 C CA . SER A 1 114 ? -5.465 -3.638 24.990 1.00 91.88 114 SER A CA 1
ATOM 927 C C . SER A 1 114 ? -4.938 -4.415 23.774 1.00 91.88 114 SER A C 1
ATOM 929 O O . SER A 1 114 ? -4.440 -5.536 23.885 1.00 91.88 114 SER A O 1
ATOM 93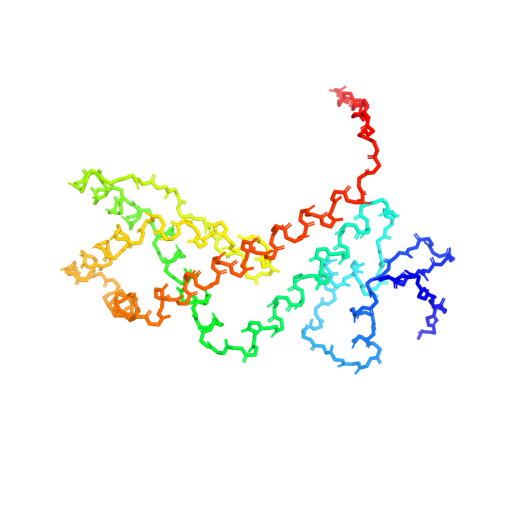1 N N . MET A 1 115 ? -5.073 -3.825 22.586 1.00 88.12 115 MET A N 1
ATOM 932 C CA . MET A 1 115 ? -4.678 -4.434 21.319 1.00 88.12 115 MET A CA 1
ATOM 933 C C . MET A 1 115 ? -3.345 -3.853 20.840 1.00 88.12 115 MET A C 1
ATOM 935 O O . MET A 1 115 ? -3.143 -2.642 20.941 1.00 88.12 115 MET A O 1
ATOM 939 N N . PRO A 1 116 ? -2.448 -4.673 20.266 1.00 87.88 116 PRO A N 1
ATOM 940 C CA . PRO A 1 116 ? -1.165 -4.193 19.775 1.00 87.88 116 PRO A CA 1
ATOM 941 C C . PRO A 1 116 ? -1.360 -3.227 18.602 1.00 87.88 116 PRO A C 1
ATOM 943 O O . PRO A 1 116 ? -1.972 -3.571 17.592 1.00 87.88 116 PRO A O 1
ATOM 946 N N . TYR A 1 117 ? -0.799 -2.026 18.727 1.00 89.31 117 TYR A N 1
ATOM 947 C CA . TYR A 1 117 ? -0.738 -1.043 17.650 1.00 89.31 117 TYR A CA 1
ATOM 948 C C . TYR A 1 117 ? 0.590 -1.146 16.901 1.00 89.31 117 TYR A C 1
ATOM 950 O O . TYR A 1 117 ? 1.666 -1.222 17.498 1.00 89.31 117 TYR A O 1
ATOM 958 N N . SER A 1 118 ? 0.517 -1.079 15.574 1.00 88.38 118 SER A N 1
ATOM 959 C CA . SER A 1 118 ? 1.686 -0.915 14.709 1.00 88.38 118 SER A CA 1
ATOM 960 C C . SER A 1 118 ? 1.498 0.300 13.813 1.00 88.38 118 SER A C 1
ATOM 962 O O . SER A 1 118 ? 0.379 0.633 13.431 1.00 88.38 118 SER A O 1
ATOM 964 N N . ASN A 1 119 ? 2.582 0.990 13.461 1.00 88.81 119 ASN A N 1
ATOM 965 C CA . ASN A 1 119 ? 2.458 2.166 12.605 1.00 88.81 119 ASN A CA 1
ATOM 966 C C . ASN A 1 119 ? 1.903 1.785 11.225 1.00 88.81 119 ASN A C 1
ATOM 968 O O . ASN A 1 119 ? 2.421 0.886 10.560 1.00 88.81 119 ASN A O 1
ATOM 972 N N . LEU A 1 120 ? 0.872 2.510 10.788 1.00 89.19 120 LEU A N 1
ATOM 973 C CA . LEU A 1 120 ? 0.359 2.406 9.426 1.00 89.19 120 LEU A CA 1
ATOM 974 C C . LEU A 1 120 ? 1.427 2.897 8.444 1.00 89.19 120 LEU A C 1
ATOM 976 O O . LEU A 1 120 ? 1.948 4.007 8.574 1.00 89.19 120 LEU A O 1
ATOM 980 N N . THR A 1 121 ? 1.752 2.063 7.461 1.00 87.38 121 THR A N 1
ATOM 981 C CA . THR A 1 121 ? 2.812 2.345 6.488 1.00 87.38 121 THR A CA 1
ATOM 982 C C . THR A 1 121 ? 2.199 2.889 5.204 1.00 87.38 121 THR A C 1
ATOM 984 O O . THR A 1 121 ? 1.335 2.243 4.611 1.00 87.38 121 THR A O 1
ATOM 987 N N . SER A 1 122 ? 2.649 4.060 4.738 1.00 84.00 122 SER A N 1
ATOM 988 C CA . SER A 1 122 ? 2.086 4.712 3.547 1.00 84.00 122 SER A CA 1
ATOM 989 C C . SER A 1 122 ? 2.140 3.808 2.315 1.00 84.00 122 SER A C 1
ATOM 991 O O . SER A 1 122 ? 3.210 3.305 1.967 1.00 84.00 122 SER A O 1
ATOM 993 N N . LEU A 1 123 ? 1.015 3.661 1.615 1.00 83.06 123 LEU A N 1
ATOM 994 C CA . LEU A 1 123 ? 0.956 2.848 0.404 1.00 83.06 123 LEU A CA 1
ATOM 995 C C . LEU A 1 123 ? 1.655 3.560 -0.761 1.00 83.06 123 LEU A C 1
ATOM 997 O O . LEU A 1 123 ? 1.270 4.659 -1.163 1.00 83.06 123 LEU A O 1
ATOM 1001 N N . CYS A 1 124 ? 2.683 2.922 -1.330 1.00 73.38 124 CYS A N 1
ATOM 1002 C CA . CYS A 1 124 ? 3.388 3.454 -2.494 1.00 73.38 124 CYS A CA 1
ATOM 1003 C C . CYS A 1 124 ? 2.606 3.152 -3.789 1.00 73.38 124 CYS A C 1
ATOM 1005 O O . CYS A 1 124 ? 2.459 1.981 -4.158 1.00 73.38 124 CYS A O 1
ATOM 1007 N N . PRO A 1 125 ? 2.139 4.172 -4.537 1.00 63.75 125 PRO A N 1
ATOM 1008 C CA . PRO A 1 125 ? 1.341 3.941 -5.737 1.00 63.75 125 PRO A CA 1
ATOM 1009 C C . PRO A 1 125 ? 2.145 3.358 -6.906 1.00 63.75 125 PRO A C 1
ATOM 1011 O O . PRO A 1 125 ? 1.548 2.776 -7.797 1.00 63.75 125 PRO A O 1
ATOM 1014 N N . THR A 1 126 ? 3.475 3.450 -6.919 1.00 63.47 126 THR A N 1
ATOM 1015 C CA . THR A 1 126 ? 4.295 3.012 -8.067 1.00 63.47 126 THR A CA 1
ATOM 1016 C C . THR A 1 126 ? 5.194 1.807 -7.788 1.00 63.47 126 THR A C 1
ATOM 1018 O O . THR A 1 126 ? 5.704 1.207 -8.729 1.00 63.47 126 THR A O 1
ATOM 1021 N N . ARG A 1 127 ? 5.389 1.415 -6.521 1.00 67.38 127 ARG A N 1
ATOM 1022 C CA . ARG A 1 127 ? 6.195 0.240 -6.139 1.00 67.38 127 ARG A CA 1
ATOM 1023 C C . ARG A 1 127 ? 5.301 -0.843 -5.554 1.00 67.38 127 ARG A C 1
ATOM 1025 O O . ARG A 1 127 ? 5.074 -0.870 -4.347 1.00 67.38 127 ARG A O 1
ATOM 1032 N N . TRP A 1 128 ? 4.810 -1.729 -6.413 1.00 66.75 128 TRP A N 1
ATOM 1033 C CA . TRP A 1 128 ? 3.896 -2.813 -6.052 1.00 66.75 128 TRP A CA 1
ATOM 1034 C C . TRP A 1 128 ? 4.490 -3.745 -4.997 1.00 66.75 128 TRP A C 1
ATOM 1036 O O . TRP A 1 128 ? 3.811 -4.083 -4.034 1.00 66.75 128 TRP A O 1
ATOM 1046 N N . THR A 1 129 ? 5.788 -4.038 -5.082 1.00 60.22 129 THR A N 1
ATOM 1047 C CA . THR A 1 129 ? 6.495 -4.866 -4.089 1.00 60.22 129 THR A CA 1
ATOM 1048 C C . THR A 1 129 ? 6.508 -4.284 -2.671 1.00 60.22 129 THR A C 1
ATOM 1050 O O . THR A 1 129 ? 6.692 -5.028 -1.717 1.00 60.22 129 THR A O 1
ATOM 1053 N N . MET A 1 130 ? 6.306 -2.970 -2.514 1.00 63.66 130 MET A N 1
ATOM 1054 C CA . MET A 1 130 ? 6.271 -2.288 -1.210 1.00 63.66 130 MET A CA 1
ATOM 1055 C C . MET A 1 130 ? 4.859 -2.227 -0.610 1.00 63.66 130 MET A C 1
ATOM 1057 O O . MET A 1 130 ? 4.696 -1.819 0.536 1.00 63.66 130 MET A O 1
ATOM 1061 N N . ARG A 1 131 ? 3.818 -2.598 -1.367 1.00 75.94 131 ARG A N 1
ATOM 1062 C CA . ARG A 1 131 ? 2.424 -2.511 -0.900 1.00 75.94 131 ARG A CA 1
ATOM 1063 C C . ARG A 1 131 ? 2.069 -3.605 0.104 1.00 75.94 131 ARG A C 1
ATOM 1065 O O . ARG A 1 131 ? 1.177 -3.395 0.918 1.00 75.94 131 ARG A O 1
ATOM 1072 N N . ALA A 1 132 ? 2.803 -4.718 0.097 1.00 74.94 132 ALA A N 1
ATOM 1073 C CA . ALA A 1 132 ? 2.630 -5.811 1.051 1.00 74.94 132 ALA A CA 1
ATOM 1074 C C . ALA A 1 132 ? 2.789 -5.341 2.506 1.00 74.94 132 ALA A C 1
ATOM 1076 O O . ALA A 1 132 ? 1.991 -5.701 3.368 1.00 74.94 132 ALA A O 1
ATOM 1077 N N . GLU A 1 133 ? 3.787 -4.501 2.789 1.00 78.88 133 GLU A N 1
ATOM 1078 C CA . GLU A 1 133 ? 4.015 -3.957 4.133 1.00 78.88 133 GLU A CA 1
ATOM 1079 C C . GLU A 1 133 ? 2.880 -3.019 4.556 1.00 78.88 133 GLU A C 1
ATOM 1081 O O . GLU A 1 133 ? 2.352 -3.142 5.661 1.00 78.88 133 GLU A O 1
ATOM 1086 N N . SER A 1 134 ? 2.437 -2.138 3.652 1.00 84.69 134 SER A N 1
ATOM 1087 C CA . SER A 1 134 ? 1.273 -1.276 3.879 1.00 84.69 134 SER A CA 1
ATOM 1088 C C . SER A 1 134 ? 0.017 -2.086 4.182 1.00 84.69 134 SER A C 1
ATOM 1090 O O . SER A 1 134 ? -0.678 -1.787 5.154 1.00 84.69 134 SER A O 1
ATOM 1092 N N . TYR A 1 135 ? -0.241 -3.148 3.421 1.00 84.50 135 TYR A N 1
ATOM 1093 C CA . TYR A 1 135 ? -1.380 -4.026 3.661 1.00 84.50 135 TYR A CA 1
ATOM 1094 C C . TYR A 1 135 ? -1.290 -4.783 4.972 1.00 84.50 135 TYR A C 1
ATOM 1096 O O . TYR A 1 135 ? -2.260 -4.786 5.722 1.00 84.50 135 TYR A O 1
ATOM 1104 N N . ASN A 1 136 ? -0.132 -5.356 5.299 1.00 83.88 136 ASN A N 1
ATOM 1105 C CA . ASN A 1 136 ? 0.059 -6.003 6.593 1.00 83.88 136 ASN A CA 1
ATOM 1106 C C . ASN A 1 136 ? -0.145 -5.006 7.741 1.00 83.88 136 ASN A C 1
ATOM 1108 O O . ASN A 1 136 ? -0.817 -5.333 8.715 1.00 83.88 136 ASN A O 1
ATOM 1112 N N . SER A 1 137 ? 0.343 -3.768 7.609 1.00 89.50 137 SER A N 1
ATOM 1113 C CA . SER A 1 137 ? 0.110 -2.733 8.620 1.00 89.50 137 SER A CA 1
ATOM 1114 C C . SER A 1 137 ? -1.377 -2.390 8.771 1.00 89.50 137 SER A C 1
ATOM 1116 O O . SER A 1 137 ? -1.861 -2.274 9.894 1.00 89.50 137 SER A O 1
ATOM 1118 N N . LEU A 1 138 ? -2.137 -2.301 7.674 1.00 89.50 138 LEU A N 1
ATOM 1119 C CA . LEU A 1 138 ? -3.579 -2.062 7.733 1.00 89.50 138 LEU A CA 1
ATOM 1120 C C . LEU A 1 138 ? -4.335 -3.263 8.319 1.00 89.50 138 LEU A C 1
ATOM 1122 O O . LEU A 1 138 ? -5.217 -3.074 9.147 1.00 89.50 138 LEU A O 1
ATOM 1126 N N . LEU A 1 139 ? -3.963 -4.490 7.944 1.00 88.06 139 LEU A N 1
ATOM 1127 C CA . LEU A 1 139 ? -4.563 -5.726 8.453 1.00 88.06 139 LEU A CA 1
ATOM 1128 C C . LEU A 1 139 ? -4.320 -5.908 9.956 1.00 88.06 139 LEU A C 1
ATOM 1130 O O . LEU A 1 139 ? -5.240 -6.279 10.681 1.00 88.06 139 LEU A O 1
ATOM 1134 N N . ASN A 1 140 ? -3.113 -5.610 10.437 1.00 88.19 140 ASN A N 1
ATOM 1135 C CA . ASN A 1 140 ? -2.773 -5.707 11.857 1.00 88.19 140 ASN A CA 1
ATOM 1136 C C . ASN A 1 140 ? -3.536 -4.683 12.706 1.00 88.19 140 ASN A C 1
ATOM 1138 O O . ASN A 1 140 ? -3.873 -4.964 13.851 1.00 88.19 140 ASN A O 1
ATOM 1142 N N . ASN A 1 141 ? -3.844 -3.515 12.137 1.00 90.62 141 ASN A N 1
ATOM 1143 C CA . ASN A 1 141 ? -4.623 -2.474 12.802 1.00 90.62 141 ASN A CA 1
ATOM 1144 C C . ASN A 1 141 ? -6.099 -2.468 12.372 1.00 90.62 141 ASN A C 1
ATOM 1146 O O . ASN A 1 141 ? -6.796 -1.506 12.675 1.00 90.62 141 ASN A O 1
ATOM 1150 N N . TYR A 1 142 ? -6.595 -3.495 11.672 1.00 90.19 142 TYR A N 1
ATOM 1151 C CA . TYR A 1 142 ? -7.886 -3.426 10.972 1.00 90.19 142 TYR A CA 1
ATOM 1152 C C . TYR A 1 142 ? -9.038 -3.050 11.904 1.00 90.19 142 TYR A C 1
ATOM 1154 O O . TYR A 1 142 ? -9.758 -2.086 11.654 1.00 90.19 142 TYR A O 1
ATOM 1162 N N . LYS A 1 143 ? -9.145 -3.770 13.028 1.00 89.31 143 LYS A N 1
ATOM 1163 C CA . LYS A 1 143 ? -10.157 -3.515 14.055 1.00 89.31 143 LYS A CA 1
ATOM 1164 C C . LYS A 1 143 ? -9.982 -2.134 14.689 1.00 89.31 143 LYS A C 1
ATOM 1166 O O . LYS A 1 143 ? -10.952 -1.409 14.833 1.00 89.31 143 LYS A O 1
ATOM 1171 N N . LEU A 1 144 ? -8.746 -1.735 14.994 1.00 91.88 144 LEU A N 1
ATOM 1172 C CA . LEU A 1 144 ? -8.456 -0.415 15.562 1.00 91.88 144 LEU A CA 1
ATOM 1173 C C . LEU A 1 144 ? -8.895 0.717 14.627 1.00 91.88 144 LEU A C 1
ATOM 1175 O O . LEU A 1 144 ? -9.482 1.698 15.069 1.00 91.88 144 LEU A O 1
ATOM 1179 N N . VAL A 1 145 ? -8.617 0.579 13.329 1.00 92.25 145 VAL A N 1
ATOM 1180 C CA . VAL A 1 145 ? -8.992 1.564 12.309 1.00 92.25 145 VAL A CA 1
ATOM 1181 C C . VAL A 1 145 ? -10.506 1.618 12.138 1.00 92.25 145 VAL A C 1
ATOM 1183 O O . VAL A 1 145 ? -11.055 2.709 12.021 1.00 92.25 145 VAL A O 1
ATOM 1186 N N . GLN A 1 146 ? -11.180 0.470 12.161 1.00 90.50 146 GLN A N 1
ATOM 1187 C CA . GLN A 1 146 ? -12.636 0.399 12.095 1.00 90.50 146 GLN A CA 1
ATOM 1188 C C . GLN A 1 146 ? -13.290 1.159 13.259 1.00 90.50 146 GLN A C 1
ATOM 1190 O O . GLN A 1 146 ? -14.112 2.041 13.020 1.00 90.50 146 GLN A O 1
ATOM 1195 N N . GLU A 1 147 ? -12.860 0.891 14.493 1.00 90.31 147 GLU A N 1
ATOM 1196 C CA . GLU A 1 147 ? -13.346 1.592 15.688 1.00 90.31 147 GLU A CA 1
ATOM 1197 C C . GLU A 1 147 ? -13.012 3.091 15.637 1.00 90.31 147 GLU A C 1
ATOM 1199 O O . GLU A 1 147 ? -13.860 3.932 15.920 1.00 90.31 147 GLU A O 1
ATOM 1204 N N . ALA A 1 148 ? -11.811 3.458 15.174 1.00 90.12 148 ALA A N 1
ATOM 1205 C CA . ALA A 1 148 ? -11.426 4.862 15.027 1.00 90.12 148 ALA A CA 1
ATOM 1206 C C . ALA A 1 148 ? -12.313 5.611 14.025 1.00 90.12 148 ALA A C 1
ATOM 1208 O O . ALA A 1 148 ? -12.651 6.775 14.244 1.00 90.12 148 ALA A O 1
ATOM 1209 N N . LEU A 1 149 ? -12.699 4.963 12.922 1.00 89.56 149 LEU A N 1
ATOM 1210 C CA . LEU A 1 149 ? -13.648 5.538 11.973 1.00 89.56 149 LEU A CA 1
ATOM 1211 C C . LEU A 1 149 ? -15.041 5.670 12.593 1.00 89.56 149 LEU A C 1
ATOM 1213 O O . LEU A 1 149 ? -15.676 6.698 12.381 1.00 89.56 149 LEU A O 1
ATOM 1217 N N . TYR A 1 150 ? -15.486 4.691 13.381 1.00 88.69 150 TYR A N 1
ATOM 1218 C CA . TYR A 1 150 ? -16.759 4.757 14.095 1.00 88.69 150 TYR A CA 1
ATOM 1219 C C . TYR A 1 150 ? -16.802 5.940 15.080 1.00 88.69 150 TYR A C 1
ATOM 12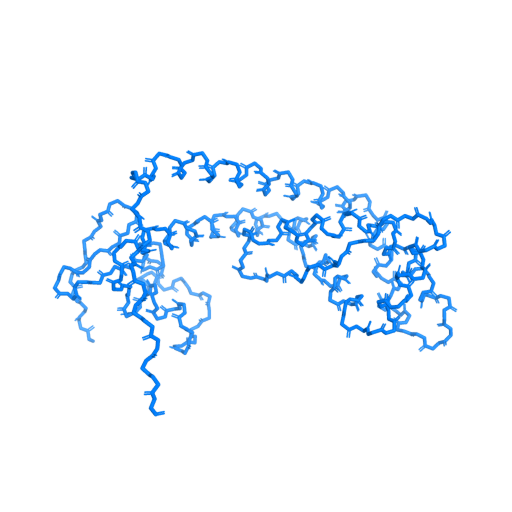21 O O . TYR A 1 150 ? -17.694 6.782 14.988 1.00 88.69 150 TYR A O 1
ATOM 1229 N N . THR A 1 151 ? -15.778 6.112 15.923 1.00 88.44 151 THR A N 1
ATOM 1230 C CA . THR A 1 151 ? -15.670 7.263 16.843 1.00 88.44 151 THR A CA 1
ATOM 1231 C C . THR A 1 151 ? -15.696 8.605 16.101 1.00 88.44 151 THR A C 1
ATOM 1233 O O . THR A 1 151 ? -16.326 9.565 16.540 1.00 88.44 151 THR A O 1
ATOM 1236 N N . LEU A 1 152 ? -15.043 8.683 14.938 1.00 87.62 152 LEU A N 1
ATOM 1237 C CA . LEU A 1 152 ? -15.019 9.890 14.106 1.00 87.62 152 LEU A CA 1
ATOM 1238 C C . LEU A 1 152 ? -16.359 10.196 13.414 1.00 87.62 152 LEU A C 1
ATOM 1240 O O . LEU A 1 152 ? -16.546 11.326 12.960 1.00 87.62 152 LEU A O 1
ATOM 1244 N N . ILE A 1 153 ? -17.258 9.216 13.277 1.00 85.69 153 ILE A N 1
ATOM 1245 C CA . ILE A 1 153 ? -18.630 9.432 12.787 1.00 85.69 153 ILE A CA 1
ATOM 1246 C C . ILE A 1 153 ? -19.479 10.088 13.880 1.00 85.69 153 ILE A C 1
ATOM 1248 O O . ILE A 1 153 ? -20.288 10.962 13.574 1.00 85.69 153 ILE A O 1
ATOM 1252 N N . GLU A 1 154 ? -19.275 9.703 15.140 1.00 81.75 154 GLU A N 1
ATOM 1253 C CA . GLU A 1 154 ? -20.025 10.235 16.283 1.00 81.75 154 GLU A CA 1
ATOM 1254 C C . GLU A 1 154 ? -19.589 11.661 16.686 1.00 81.75 154 GLU A C 1
ATOM 1256 O O . GLU A 1 154 ? -20.380 12.413 17.264 1.00 81.75 154 GLU A O 1
ATOM 1261 N N . GLU A 1 155 ? -18.367 12.091 16.339 1.00 79.88 155 GLU A N 1
ATOM 1262 C CA . GLU A 1 155 ? -17.902 13.467 16.571 1.00 79.88 155 GLU A CA 1
ATOM 1263 C C . GLU A 1 155 ? -18.705 14.508 15.751 1.00 79.88 155 GLU A C 1
ATOM 1265 O O . GLU A 1 155 ? -18.579 14.622 14.525 1.00 79.88 155 GLU A O 1
ATOM 1270 N N . LYS A 1 156 ? -19.470 15.374 16.436 1.00 61.84 156 LYS A N 1
ATOM 1271 C CA . LYS A 1 156 ? -20.132 16.539 15.817 1.00 61.84 156 LYS A CA 1
ATOM 1272 C C . LYS A 1 156 ? -19.094 17.484 15.191 1.00 61.84 156 LYS A C 1
ATOM 1274 O O . LYS A 1 156 ? -18.239 18.022 15.888 1.00 61.84 156 LYS A O 1
ATOM 1279 N N . GLY A 1 157 ? -19.197 17.721 13.880 1.00 62.53 157 GLY A N 1
ATOM 1280 C CA . GLY A 1 157 ? -18.285 18.596 13.126 1.00 62.53 157 GLY A CA 1
ATOM 1281 C C . GLY A 1 157 ? -17.051 17.899 12.535 1.00 62.53 157 GLY A C 1
ATOM 1282 O O . GLY A 1 157 ? -16.185 18.570 11.972 1.00 62.53 157 GLY A O 1
ATOM 1283 N N . GLY A 1 158 ? -16.957 16.568 12.634 1.00 58.88 158 GLY A N 1
ATOM 1284 C CA . GLY A 1 158 ? -15.931 15.779 11.952 1.00 58.88 158 GLY A CA 1
ATOM 1285 C C . GLY A 1 158 ? -16.121 15.712 10.423 1.00 58.88 158 GLY A C 1
ATOM 1286 O O . GLY A 1 158 ? -17.129 16.180 9.891 1.00 58.88 158 GLY A O 1
ATOM 1287 N N . PRO A 1 159 ? -15.178 15.102 9.675 1.00 66.44 159 PRO A N 1
ATOM 1288 C CA . PRO A 1 159 ? -15.259 14.880 8.219 1.00 66.44 159 PRO A CA 1
ATOM 1289 C C . PRO A 1 159 ? -16.326 13.835 7.801 1.00 66.44 159 PRO A C 1
ATOM 1291 O O . PRO A 1 159 ? -16.080 12.987 6.939 1.00 66.44 159 PRO A O 1
ATOM 1294 N N . GLY A 1 160 ? -17.514 13.898 8.411 1.00 69.12 160 GLY A N 1
ATOM 1295 C CA . GLY A 1 160 ? -18.485 12.813 8.570 1.00 69.12 160 GLY A CA 1
ATOM 1296 C C . GLY A 1 160 ? -18.849 12.053 7.298 1.00 69.12 160 GLY A C 1
ATOM 1297 O O . GLY A 1 160 ? -18.874 10.830 7.327 1.00 69.12 160 GLY A O 1
ATOM 1298 N N . ILE A 1 161 ? -19.038 12.728 6.158 1.00 74.50 161 ILE A N 1
ATOM 1299 C CA . ILE A 1 161 ? -19.392 12.054 4.893 1.00 74.50 161 ILE A CA 1
ATOM 1300 C C . ILE A 1 161 ? -18.272 11.108 4.436 1.00 74.50 161 ILE A C 1
ATOM 1302 O O . ILE A 1 161 ? -18.532 9.959 4.078 1.00 74.50 161 ILE A O 1
ATOM 1306 N N . LYS A 1 162 ? -17.013 11.566 4.480 1.00 83.12 162 LYS A N 1
ATOM 1307 C CA . LYS A 1 162 ? -15.868 10.743 4.071 1.00 83.12 162 LYS A CA 1
ATOM 1308 C C . LYS A 1 162 ? -15.621 9.624 5.078 1.00 83.12 162 LYS A C 1
ATOM 1310 O O . LYS A 1 162 ? -15.407 8.491 4.666 1.00 83.12 162 LYS A O 1
ATOM 1315 N N . THR A 1 163 ? -15.679 9.921 6.376 1.00 82.50 163 THR A N 1
ATOM 1316 C CA . THR A 1 163 ? -15.499 8.910 7.429 1.00 82.50 163 THR A CA 1
ATOM 1317 C C . THR A 1 163 ? -16.544 7.801 7.327 1.00 82.50 163 THR A C 1
ATOM 1319 O O . THR A 1 163 ? -16.181 6.630 7.374 1.00 82.50 163 THR A O 1
ATOM 1322 N N . ASN A 1 164 ? -17.816 8.157 7.121 1.00 84.50 164 ASN A N 1
ATOM 1323 C CA . ASN A 1 164 ? -18.906 7.193 7.007 1.00 84.50 164 ASN A CA 1
ATOM 1324 C C . ASN A 1 164 ? -18.735 6.287 5.779 1.00 84.50 164 ASN A C 1
ATOM 1326 O O . ASN A 1 164 ? -18.806 5.068 5.898 1.00 84.50 164 ASN A O 1
ATOM 1330 N N . GLY A 1 165 ? -18.384 6.864 4.623 1.00 85.00 165 GLY A N 1
ATOM 1331 C CA . GLY A 1 165 ? -18.087 6.082 3.420 1.00 85.00 165 GLY A CA 1
ATOM 1332 C C . GLY A 1 165 ? -16.902 5.122 3.595 1.00 85.00 165 GLY A C 1
ATOM 1333 O O . GLY A 1 165 ? -16.962 3.986 3.124 1.00 85.00 165 GLY A O 1
ATOM 1334 N N . LEU A 1 166 ? -15.843 5.541 4.303 1.00 86.56 166 LEU A N 1
ATOM 1335 C CA . LEU A 1 166 ? -14.713 4.663 4.633 1.00 86.56 166 LEU A CA 1
ATOM 1336 C C . LEU A 1 166 ? -15.134 3.542 5.605 1.00 86.56 166 LEU A C 1
ATOM 1338 O O . LEU A 1 166 ? -14.792 2.381 5.403 1.00 86.56 166 LEU A O 1
ATOM 1342 N N . HIS A 1 167 ? -15.906 3.858 6.642 1.00 86.88 167 HIS A N 1
ATOM 1343 C CA . HIS A 1 167 ? -16.375 2.860 7.603 1.00 86.88 167 HIS A CA 1
ATOM 1344 C C . HIS A 1 167 ? -17.291 1.815 6.943 1.00 86.88 167 HIS A C 1
ATOM 1346 O O . HIS A 1 167 ? -17.093 0.613 7.113 1.00 86.88 167 HIS A O 1
ATOM 1352 N N . GLU A 1 168 ? -18.254 2.248 6.126 1.00 85.00 168 GLU A N 1
ATOM 1353 C CA . GLU A 1 168 ? -19.176 1.352 5.424 1.00 85.00 168 GLU A CA 1
ATOM 1354 C C . GLU A 1 168 ? -18.439 0.417 4.457 1.00 85.00 168 GLU A C 1
ATOM 1356 O O . GLU A 1 168 ? -18.713 -0.783 4.412 1.00 85.00 168 GLU A O 1
ATOM 1361 N N . GLN A 1 169 ? -17.463 0.934 3.707 1.00 83.75 169 GLN A N 1
ATOM 1362 C CA . GLN A 1 169 ? -16.667 0.107 2.804 1.00 83.75 169 GLN A CA 1
ATOM 1363 C C . GLN A 1 169 ? -15.754 -0.881 3.543 1.00 83.75 169 GLN A C 1
ATOM 1365 O O . GLN A 1 169 ? -15.611 -2.008 3.070 1.00 83.75 169 GLN A O 1
ATOM 1370 N N . MET A 1 170 ? -15.210 -0.529 4.717 1.00 83.81 170 MET A N 1
ATOM 1371 C CA . MET A 1 170 ? -14.478 -1.488 5.561 1.00 83.81 170 MET A CA 1
ATOM 1372 C C . MET A 1 170 ? -15.358 -2.646 6.051 1.00 83.81 170 MET A C 1
ATOM 1374 O O . MET A 1 170 ? -14.864 -3.751 6.257 1.00 83.81 170 MET A O 1
ATOM 1378 N N . ASN A 1 171 ? -16.666 -2.443 6.189 1.00 81.31 171 ASN A N 1
ATOM 1379 C CA . ASN A 1 171 ? -17.583 -3.506 6.604 1.00 81.31 171 ASN A CA 1
ATOM 1380 C C . ASN A 1 171 ? -18.000 -4.442 5.456 1.00 81.31 171 ASN A C 1
ATOM 1382 O O . ASN A 1 171 ? -18.621 -5.479 5.694 1.00 81.31 171 ASN A O 1
ATOM 1386 N N . LYS A 1 172 ? -17.646 -4.129 4.203 1.00 79.81 172 LYS A N 1
ATOM 1387 C CA . LYS A 1 172 ? -17.944 -5.005 3.064 1.00 79.81 172 LYS A CA 1
ATOM 1388 C C . LYS A 1 172 ? -16.989 -6.193 3.053 1.00 79.81 172 LYS A C 1
ATOM 1390 O O . LYS A 1 172 ? -15.773 -6.023 2.990 1.00 79.81 172 LYS A O 1
ATOM 1395 N N . PHE A 1 173 ? -17.551 -7.402 2.991 1.00 71.12 173 PHE A N 1
ATOM 1396 C CA . PHE A 1 173 ? -16.786 -8.650 2.879 1.00 71.12 173 PHE A CA 1
ATOM 1397 C C . PHE A 1 173 ? -15.717 -8.588 1.778 1.00 71.12 173 PHE A C 1
ATOM 1399 O O . PHE A 1 173 ? -14.568 -8.955 2.010 1.00 71.12 173 PHE A O 1
ATOM 1406 N N . TYR A 1 174 ? -16.076 -8.058 0.603 1.00 69.25 174 TYR A N 1
ATOM 1407 C CA . TYR A 1 174 ? -15.170 -7.957 -0.541 1.00 69.25 174 TYR A CA 1
ATOM 1408 C C . TYR A 1 174 ? -13.910 -7.136 -0.260 1.00 69.25 174 TYR A C 1
ATOM 1410 O O . TYR A 1 174 ? -12.872 -7.437 -0.841 1.00 69.25 174 TYR A O 1
ATOM 1418 N N . PHE A 1 175 ? -13.966 -6.144 0.633 1.00 72.88 175 PHE A N 1
ATOM 1419 C CA . PHE A 1 175 ? -12.787 -5.350 0.956 1.00 72.88 175 PHE A CA 1
ATOM 1420 C C . PHE A 1 175 ? -11.814 -6.116 1.854 1.00 72.88 175 PHE A C 1
ATOM 1422 O O . PHE A 1 175 ? -10.634 -6.227 1.526 1.00 72.88 175 PHE A O 1
ATOM 1429 N N . PHE A 1 176 ? -12.300 -6.713 2.945 1.00 74.19 176 PHE A N 1
ATOM 1430 C CA . PHE A 1 176 ? -11.455 -7.543 3.809 1.00 74.19 176 PHE A CA 1
ATOM 1431 C C . PHE A 1 176 ? -10.886 -8.752 3.053 1.00 74.19 176 PHE A C 1
ATOM 1433 O O . PHE A 1 176 ? -9.702 -9.073 3.167 1.00 74.19 176 PHE A O 1
ATOM 1440 N N . PHE A 1 177 ? -11.720 -9.399 2.237 1.00 70.06 177 PHE A N 1
ATOM 1441 C CA . PHE A 1 177 ? -11.308 -10.507 1.385 1.00 70.06 177 PHE A CA 1
ATOM 1442 C C . PHE A 1 177 ? -10.272 -10.070 0.341 1.00 70.06 177 PHE A C 1
ATOM 1444 O O . PHE A 1 177 ? -9.244 -10.728 0.203 1.00 70.06 177 PHE A O 1
ATOM 1451 N N . GLY A 1 178 ? -10.487 -8.933 -0.328 1.00 69.25 178 GLY A N 1
ATOM 1452 C CA . GLY A 1 178 ? -9.537 -8.353 -1.279 1.00 69.25 178 GLY A CA 1
ATOM 1453 C C . GLY A 1 178 ? -8.188 -8.029 -0.639 1.00 69.25 178 GLY A C 1
ATOM 1454 O O . GLY A 1 178 ? -7.157 -8.425 -1.169 1.00 69.25 178 GLY A O 1
ATOM 1455 N N . LEU A 1 179 ? -8.180 -7.428 0.556 1.00 71.75 179 LEU A N 1
ATOM 1456 C CA . LEU A 1 179 ? -6.954 -7.178 1.326 1.00 71.75 179 LEU A CA 1
ATOM 1457 C C . LEU A 1 179 ? -6.174 -8.462 1.640 1.00 71.75 179 LEU A C 1
ATOM 1459 O O . LEU A 1 179 ? -4.944 -8.473 1.585 1.00 71.75 179 LEU A O 1
ATOM 1463 N N . LYS A 1 180 ? -6.876 -9.544 1.997 1.00 72.44 180 LYS A N 1
ATOM 1464 C CA . LYS A 1 180 ? -6.255 -10.842 2.295 1.00 72.44 180 LYS A CA 1
ATOM 1465 C C . LYS A 1 180 ? -5.740 -11.541 1.042 1.00 72.44 180 LYS A C 1
ATOM 1467 O O . LYS A 1 180 ? -4.640 -12.088 1.080 1.00 72.44 180 LYS A O 1
ATOM 1472 N N . LEU A 1 181 ? -6.502 -11.515 -0.050 1.00 68.19 181 LEU A N 1
ATOM 1473 C CA . LEU A 1 181 ? -6.062 -12.049 -1.339 1.00 68.19 181 LEU A CA 1
ATOM 1474 C C . LEU A 1 181 ? -4.823 -11.317 -1.845 1.00 68.19 181 LEU A C 1
ATOM 1476 O O . LEU A 1 181 ? -3.860 -11.961 -2.256 1.00 68.19 181 LEU A O 1
ATOM 1480 N N . ASP A 1 182 ? -4.828 -9.990 -1.762 1.00 67.88 182 ASP A N 1
ATOM 1481 C CA . ASP A 1 182 ? -3.688 -9.169 -2.136 1.00 67.88 182 ASP A CA 1
ATOM 1482 C C . ASP A 1 182 ? -2.462 -9.542 -1.306 1.00 67.88 182 ASP A C 1
ATOM 1484 O O . ASP A 1 182 ? -1.426 -9.866 -1.880 1.00 67.88 182 ASP A O 1
ATOM 1488 N N . ASP A 1 183 ? -2.566 -9.590 0.026 1.00 68.81 183 ASP A N 1
ATOM 1489 C CA . ASP A 1 183 ? -1.451 -9.987 0.897 1.00 68.81 183 ASP A CA 1
ATOM 1490 C C . ASP A 1 183 ? -0.873 -11.370 0.537 1.00 68.81 183 ASP A C 1
ATOM 1492 O O . ASP A 1 183 ? 0.347 -11.528 0.475 1.00 68.81 183 ASP A O 1
ATOM 1496 N N . ILE A 1 184 ? -1.724 -12.357 0.230 1.00 67.44 184 ILE A N 1
ATOM 1497 C CA . ILE A 1 184 ? -1.290 -13.695 -0.206 1.00 67.44 184 ILE A CA 1
ATOM 1498 C C . ILE A 1 184 ? -0.572 -13.626 -1.555 1.00 67.44 184 ILE A C 1
ATOM 1500 O O . ILE A 1 184 ? 0.516 -14.187 -1.693 1.00 67.44 184 ILE A O 1
ATOM 1504 N N . ASN A 1 185 ? -1.140 -12.923 -2.535 1.00 65.00 185 ASN A N 1
ATOM 1505 C CA . ASN A 1 185 ? -0.542 -12.768 -3.860 1.00 65.00 185 ASN A CA 1
ATOM 1506 C C . ASN A 1 185 ? 0.814 -12.060 -3.773 1.00 65.00 185 ASN A C 1
ATOM 1508 O O . ASN A 1 185 ? 1.785 -12.514 -4.379 1.00 65.00 185 ASN A O 1
ATOM 1512 N N . PHE A 1 186 ? 0.918 -11.002 -2.962 1.00 62.97 186 PHE A N 1
ATOM 1513 C CA . PHE A 1 186 ? 2.177 -10.305 -2.716 1.00 62.97 186 PHE A CA 1
ATOM 1514 C C . PHE A 1 186 ? 3.191 -11.178 -1.985 1.00 62.97 186 PHE A C 1
ATOM 1516 O O . PHE A 1 186 ? 4.365 -11.143 -2.347 1.00 62.97 186 PHE A O 1
ATOM 1523 N N . LYS A 1 187 ? 2.770 -11.972 -0.994 1.00 66.38 187 LYS A N 1
ATOM 1524 C CA . LYS A 1 187 ? 3.653 -12.918 -0.299 1.00 66.38 187 LYS A CA 1
ATOM 1525 C C . LYS A 1 187 ? 4.166 -13.985 -1.249 1.00 66.38 187 LYS A C 1
ATOM 1527 O O . LYS A 1 187 ? 5.375 -14.112 -1.371 1.00 66.38 187 LYS A O 1
ATOM 1532 N N . LEU A 1 188 ? 3.288 -14.678 -1.975 1.00 64.12 188 LEU A N 1
ATOM 1533 C CA . LEU A 1 188 ? 3.664 -15.692 -2.967 1.00 64.12 188 LEU A CA 1
ATOM 1534 C C . LEU A 1 188 ? 4.622 -15.124 -4.016 1.00 64.12 188 LEU A C 1
ATOM 1536 O O . LEU A 1 188 ? 5.645 -15.735 -4.330 1.00 64.12 188 LEU A O 1
ATOM 1540 N N . PHE A 1 189 ? 4.321 -13.927 -4.515 1.00 59.06 189 PHE A N 1
ATOM 1541 C CA . PHE A 1 189 ? 5.188 -13.201 -5.427 1.00 59.06 189 PHE A CA 1
ATOM 1542 C C . PHE A 1 189 ? 6.555 -12.897 -4.793 1.00 59.06 189 PHE A C 1
ATOM 1544 O O . PHE A 1 189 ? 7.588 -13.225 -5.374 1.00 59.06 189 PHE A O 1
ATOM 1551 N N . TYR A 1 190 ? 6.580 -12.327 -3.587 1.00 54.59 190 TYR A N 1
ATOM 1552 C CA . TYR A 1 190 ? 7.807 -11.987 -2.870 1.00 54.59 190 TYR A CA 1
ATOM 1553 C C . TYR A 1 190 ? 8.666 -13.227 -2.596 1.00 54.59 190 TYR A C 1
ATOM 1555 O O . TYR A 1 190 ? 9.870 -13.207 -2.842 1.00 54.59 190 TYR A O 1
ATOM 1563 N N . THR A 1 191 ? 8.056 -14.338 -2.175 1.00 62.47 191 THR A N 1
ATOM 1564 C CA . THR A 1 191 ? 8.751 -15.613 -1.962 1.00 62.47 191 THR A CA 1
ATOM 1565 C C . THR A 1 191 ? 9.333 -16.157 -3.265 1.00 62.47 191 THR A C 1
ATOM 1567 O O . THR A 1 191 ? 10.458 -16.655 -3.274 1.00 62.47 191 THR A O 1
ATOM 1570 N N . LYS A 1 192 ? 8.614 -16.025 -4.386 1.00 60.47 192 LYS A N 1
ATOM 1571 C CA . LYS A 1 192 ? 9.108 -16.436 -5.706 1.00 60.47 192 LYS A CA 1
ATOM 1572 C C . LYS A 1 192 ? 10.288 -15.578 -6.166 1.00 60.47 192 LYS A C 1
ATOM 1574 O O . LYS A 1 192 ? 11.288 -16.129 -6.614 1.00 60.47 192 LYS A O 1
ATOM 1579 N N . VAL A 1 193 ? 10.216 -14.258 -5.980 1.00 50.16 193 VAL A N 1
ATOM 1580 C CA . VAL A 1 193 ? 11.329 -13.336 -6.261 1.00 50.16 193 VAL A CA 1
ATOM 1581 C C . VAL A 1 193 ? 12.548 -13.667 -5.403 1.00 50.16 193 VAL A C 1
ATOM 1583 O O . VAL A 1 193 ? 13.654 -13.715 -5.934 1.00 50.16 193 VAL A O 1
ATOM 1586 N N . LEU A 1 194 ? 12.364 -13.933 -4.106 1.00 54.06 194 LEU A N 1
ATOM 1587 C CA . LEU A 1 194 ? 13.458 -14.331 -3.219 1.00 54.06 194 LEU A CA 1
ATOM 1588 C C . LEU A 1 194 ? 14.118 -15.629 -3.693 1.00 54.06 194 LEU A C 1
ATOM 1590 O O . LEU A 1 194 ? 15.332 -15.655 -3.879 1.00 54.06 194 LEU A O 1
ATOM 1594 N N . LYS A 1 195 ? 13.324 -16.660 -3.991 1.00 64.38 195 LYS A N 1
ATOM 1595 C CA . LYS A 1 195 ? 13.820 -17.952 -4.484 1.00 64.38 195 LYS A CA 1
ATOM 1596 C C . LYS A 1 195 ? 14.565 -17.829 -5.815 1.00 64.38 195 LYS A C 1
ATOM 1598 O O . LYS A 1 195 ? 15.619 -18.426 -6.003 1.00 64.38 195 LYS A O 1
ATOM 1603 N N . GLU A 1 196 ? 14.059 -17.027 -6.748 1.00 54.09 196 GLU A N 1
ATOM 1604 C CA . GLU A 1 196 ? 14.776 -16.758 -7.998 1.00 54.09 196 GLU A CA 1
ATOM 1605 C C . GLU A 1 196 ? 16.036 -15.913 -7.763 1.00 54.09 196 GLU A C 1
ATOM 1607 O O . GLU A 1 196 ? 17.030 -16.088 -8.468 1.00 54.09 196 GLU A O 1
ATOM 1612 N N . SER A 1 197 ? 16.042 -15.037 -6.753 1.00 41.66 197 SER A N 1
ATOM 1613 C CA . SER A 1 197 ? 17.212 -14.235 -6.381 1.00 41.66 197 SER A CA 1
ATOM 1614 C C . SER A 1 197 ? 18.341 -15.044 -5.738 1.00 41.66 197 SER A C 1
ATOM 1616 O O . SER A 1 197 ? 19.501 -14.694 -5.947 1.00 41.66 197 SER A O 1
ATOM 1618 N N . GLU A 1 198 ? 18.040 -16.156 -5.061 1.00 51.44 198 GLU A N 1
ATOM 1619 C CA . GLU A 1 198 ? 19.046 -17.085 -4.514 1.00 51.44 198 GLU A CA 1
ATOM 1620 C C . GLU A 1 198 ? 19.918 -17.695 -5.620 1.00 51.44 198 GLU A C 1
ATOM 1622 O O . GLU A 1 198 ? 21.133 -17.811 -5.473 1.00 51.44 198 GLU A O 1
ATOM 1627 N N . SER A 1 199 ? 19.325 -17.995 -6.781 1.00 49.53 199 SER A N 1
ATOM 1628 C CA . SER A 1 199 ? 20.059 -18.489 -7.958 1.00 49.53 199 SER A CA 1
ATOM 1629 C C . SER A 1 199 ? 20.930 -17.424 -8.646 1.00 49.53 199 SER A C 1
ATOM 1631 O O . SER A 1 199 ? 21.660 -17.723 -9.591 1.00 49.53 199 SER A O 1
ATOM 1633 N N . LEU A 1 200 ? 20.840 -16.166 -8.198 1.00 39.75 200 LEU A N 1
ATOM 1634 C CA . LEU A 1 200 ? 21.464 -14.997 -8.822 1.00 39.75 200 LEU A CA 1
ATOM 1635 C C . LEU A 1 200 ? 22.489 -14.302 -7.917 1.00 39.75 200 LEU A C 1
ATOM 1637 O O . LEU A 1 200 ? 23.057 -13.285 -8.326 1.00 39.75 200 LEU A O 1
ATOM 1641 N N . THR A 1 201 ? 22.735 -14.812 -6.708 1.00 39.12 201 THR A N 1
ATOM 1642 C CA . THR A 1 201 ? 23.802 -14.313 -5.837 1.00 39.12 201 THR A CA 1
ATOM 1643 C C . THR A 1 201 ? 25.098 -15.078 -6.085 1.00 39.12 201 THR A C 1
ATOM 1645 O O . THR A 1 201 ? 25.269 -16.197 -5.608 1.00 39.12 201 THR A O 1
ATOM 1648 N N . ASP A 1 202 ? 26.055 -14.446 -6.767 1.00 46.22 202 ASP A N 1
ATOM 1649 C CA . ASP A 1 202 ? 27.465 -14.807 -6.592 1.00 46.22 202 ASP A CA 1
ATOM 1650 C C . ASP A 1 202 ? 27.846 -14.637 -5.108 1.00 46.22 202 ASP A C 1
ATOM 1652 O O . ASP A 1 202 ? 27.301 -13.752 -4.434 1.00 46.22 202 ASP A O 1
ATOM 1656 N N . LYS A 1 203 ? 28.785 -15.462 -4.603 1.00 35.47 203 LYS A N 1
ATOM 1657 C CA . LYS A 1 203 ? 29.314 -15.405 -3.220 1.00 35.47 203 LYS A CA 1
ATOM 1658 C C . LYS A 1 203 ? 29.445 -13.948 -2.745 1.00 35.47 203 LYS A C 1
ATOM 1660 O O . LYS A 1 203 ? 29.963 -13.125 -3.507 1.00 35.47 203 LYS A O 1
ATOM 1665 N N . PRO A 1 204 ? 29.019 -13.614 -1.509 1.00 38.06 204 PRO A N 1
ATOM 1666 C CA . PRO A 1 204 ? 28.980 -12.236 -1.037 1.00 38.06 204 PRO A CA 1
ATOM 1667 C C . PRO A 1 204 ? 30.352 -11.584 -1.213 1.00 38.06 204 PRO A C 1
ATOM 1669 O O . PRO A 1 204 ? 31.333 -11.963 -0.578 1.00 38.06 204 PRO A O 1
ATOM 1672 N N . ILE A 1 205 ? 30.426 -10.599 -2.110 1.00 44.75 205 ILE A N 1
ATOM 1673 C CA . ILE A 1 205 ? 31.619 -9.769 -2.241 1.00 44.75 205 ILE A CA 1
ATOM 1674 C C . ILE A 1 205 ? 31.658 -8.909 -0.982 1.00 44.75 205 ILE A C 1
ATOM 1676 O O . ILE A 1 205 ? 30.742 -8.112 -0.760 1.00 44.75 205 ILE A O 1
ATOM 1680 N N . LEU A 1 206 ? 32.703 -9.096 -0.169 1.00 43.31 206 LEU A N 1
ATOM 1681 C CA . LEU A 1 206 ? 32.980 -8.297 1.024 1.00 43.31 206 LEU A CA 1
ATOM 1682 C C . LEU A 1 206 ? 32.750 -6.811 0.729 1.00 43.31 206 LEU A C 1
ATOM 1684 O O . LEU A 1 206 ? 33.097 -6.317 -0.351 1.00 43.31 206 LEU A O 1
ATOM 1688 N N . ALA A 1 207 ? 32.144 -6.103 1.685 1.00 35.53 207 ALA A N 1
ATOM 1689 C CA . ALA A 1 207 ? 31.865 -4.681 1.552 1.00 35.53 207 ALA A CA 1
ATOM 1690 C C . ALA A 1 207 ? 33.131 -3.948 1.083 1.00 35.53 207 ALA A C 1
ATOM 1692 O O . ALA A 1 207 ? 34.174 -4.014 1.734 1.00 35.53 207 ALA A O 1
ATOM 1693 N N . ARG A 1 208 ? 33.057 -3.254 -0.063 1.00 43.31 208 ARG A N 1
ATOM 1694 C CA . ARG A 1 208 ? 34.170 -2.404 -0.502 1.00 43.31 208 ARG A CA 1
ATOM 1695 C C . ARG A 1 208 ? 34.424 -1.377 0.595 1.00 43.31 208 ARG A C 1
ATOM 1697 O O . ARG A 1 208 ? 33.495 -0.665 0.982 1.00 43.31 208 ARG A O 1
ATOM 1704 N N . TYR A 1 209 ? 35.669 -1.302 1.060 1.00 54.94 209 TYR A N 1
ATOM 1705 C CA . TYR A 1 209 ? 36.116 -0.310 2.031 1.00 54.94 209 TYR A CA 1
ATOM 1706 C C . TYR A 1 209 ? 35.643 1.087 1.607 1.00 54.94 209 TYR A C 1
ATOM 1708 O O . TYR A 1 209 ? 36.050 1.607 0.562 1.00 54.94 209 TYR A O 1
ATOM 1716 N N . ARG A 1 210 ? 34.741 1.686 2.392 1.00 47.03 210 ARG A N 1
ATOM 1717 C CA . ARG A 1 210 ? 34.337 3.077 2.189 1.00 47.03 210 ARG A CA 1
ATOM 1718 C C . ARG A 1 210 ? 35.476 3.947 2.694 1.00 47.03 210 ARG A C 1
ATOM 1720 O O . ARG A 1 210 ? 35.773 3.931 3.885 1.00 47.03 210 ARG A O 1
ATOM 1727 N N . ARG A 1 211 ? 36.103 4.714 1.798 1.00 55.72 211 ARG A N 1
ATOM 1728 C CA . ARG A 1 211 ? 37.038 5.758 2.228 1.00 55.72 211 ARG A CA 1
ATOM 1729 C C . ARG A 1 211 ? 36.270 6.723 3.142 1.00 55.72 211 ARG A C 1
ATOM 1731 O O . ARG A 1 211 ? 35.174 7.137 2.753 1.00 55.72 211 ARG A O 1
ATOM 1738 N N . PRO A 1 212 ? 36.792 7.054 4.333 1.00 68.19 212 PRO A N 1
ATOM 1739 C CA . PRO A 1 212 ? 36.145 8.024 5.201 1.00 68.19 212 PRO A CA 1
ATOM 1740 C C . PRO A 1 212 ? 36.007 9.366 4.462 1.00 68.19 212 PRO A C 1
ATOM 1742 O O . PRO A 1 212 ? 36.849 9.683 3.612 1.00 68.19 212 PRO A O 1
ATOM 1745 N N . PRO A 1 213 ? 34.943 10.142 4.732 1.00 64.69 213 PRO A N 1
ATOM 1746 C CA . PRO A 1 213 ? 34.776 11.457 4.128 1.00 64.69 213 PRO A CA 1
ATOM 1747 C C . PRO A 1 213 ? 36.008 12.315 4.433 1.00 64.69 213 PRO A C 1
ATOM 1749 O O . PRO A 1 213 ? 36.477 12.349 5.572 1.00 64.69 213 PRO A O 1
ATOM 1752 N N . LYS A 1 214 ? 36.543 12.995 3.410 1.00 65.44 214 LYS A N 1
ATOM 1753 C CA . LYS A 1 214 ? 37.590 13.999 3.617 1.00 65.44 214 LYS A CA 1
ATOM 1754 C C . LYS A 1 214 ? 36.996 15.094 4.498 1.00 65.44 214 LYS A C 1
ATOM 1756 O O . LYS A 1 214 ? 36.048 15.756 4.084 1.00 65.44 214 LYS A O 1
ATOM 1761 N N . ARG A 1 215 ? 37.521 15.240 5.714 1.00 68.88 215 ARG A N 1
ATOM 1762 C CA . ARG A 1 215 ? 37.284 16.436 6.521 1.00 68.88 215 ARG A CA 1
ATOM 1763 C C . ARG A 1 215 ? 38.042 17.570 5.829 1.00 68.88 215 ARG A C 1
ATOM 1765 O O . ARG A 1 215 ? 39.247 17.431 5.625 1.00 68.88 215 ARG A O 1
ATOM 1772 N N . TYR A 1 216 ? 37.303 18.574 5.370 1.00 69.06 216 TYR A N 1
ATOM 1773 C CA . TYR A 1 216 ? 37.858 19.862 4.960 1.00 69.06 216 TYR A CA 1
ATOM 1774 C C . TYR A 1 216 ? 38.090 20.709 6.205 1.00 69.06 216 TYR A C 1
ATOM 1776 O O . TYR A 1 216 ? 37.260 20.582 7.137 1.00 69.06 216 TYR A O 1
#

pLDDT: mean 73.55, std 13.94, range [35.47, 94.38]

Secondary structure (DSSP, 8-state):
-PPPPPEEETTEEEETTTTEEEEHHHHHHHHTT--S---TT-HHHIIIIIS-B--HHHHHHHHHHHHHHHHHHHHHHS-HHHHHHHHHHHHHHHHHHT-HHHHHHHHHHHHHTTPPP-PPPPPPSS-GGGHHHHHHHHHHTHHHHHHHHHHHHHSTTS-HHHHHHHHHHHTSHHHHHHHHHHHHHHHHHHHHHHHHHHTT--S------PPPP---

Radius of gyration: 22.33 Å; chains: 1; bounding box: 58×38×62 Å